Protein AF-A0A954H1S0-F1 (afdb_monomer)

Structure (mmCIF, N/CA/C/O backbone):
data_AF-A0A954H1S0-F1
#
_entry.id   AF-A0A954H1S0-F1
#
loop_
_atom_site.group_PDB
_atom_site.id
_atom_site.type_symbol
_atom_site.label_atom_id
_atom_site.label_alt_id
_atom_site.label_comp_id
_atom_site.label_asym_id
_atom_site.label_entity_id
_atom_site.label_seq_id
_atom_site.pdbx_PDB_ins_code
_atom_site.Cartn_x
_atom_site.Cartn_y
_atom_site.Cartn_z
_atom_site.occupancy
_atom_site.B_iso_or_equiv
_atom_site.auth_seq_id
_atom_site.auth_comp_id
_atom_site.auth_asym_id
_atom_site.auth_atom_id
_atom_site.pdbx_PDB_model_num
ATOM 1 N N . LYS A 1 1 ? -10.949 6.157 9.678 1.00 78.25 1 LYS A N 1
ATOM 2 C CA . LYS A 1 1 ? -11.258 6.388 11.113 1.00 78.25 1 LYS A CA 1
ATOM 3 C C . LYS A 1 1 ? -12.405 5.468 11.495 1.00 78.25 1 LYS A C 1
ATOM 5 O O . LYS A 1 1 ? -13.279 5.282 10.667 1.00 78.25 1 LYS A O 1
ATOM 10 N N . VAL A 1 2 ? -12.394 4.886 12.690 1.00 81.38 2 VAL A N 1
ATOM 11 C CA . VAL A 1 2 ? -13.452 3.968 13.142 1.00 81.38 2 VAL A CA 1
ATOM 12 C C . VAL A 1 2 ? -14.168 4.610 14.321 1.00 81.38 2 VAL A C 1
ATOM 14 O O . VAL A 1 2 ? -13.516 5.051 15.267 1.00 81.38 2 VAL A O 1
ATOM 17 N N . ARG A 1 3 ? -15.494 4.707 14.244 1.00 86.81 3 ARG A N 1
ATOM 18 C CA . ARG A 1 3 ? -16.367 5.181 15.317 1.00 86.81 3 ARG A CA 1
ATOM 19 C C . ARG A 1 3 ? -17.137 3.990 15.863 1.00 86.81 3 ARG A C 1
ATOM 21 O O . ARG A 1 3 ? -17.825 3.297 15.116 1.00 86.81 3 ARG A O 1
ATOM 28 N N . VAL A 1 4 ? -17.026 3.769 17.166 1.00 88.12 4 VAL A N 1
ATOM 29 C CA . VAL A 1 4 ? -17.655 2.643 17.863 1.00 88.12 4 VAL A CA 1
ATOM 30 C C . VAL A 1 4 ? -18.562 3.184 18.954 1.00 88.12 4 VAL A C 1
ATOM 32 O O . VAL A 1 4 ? -18.214 4.147 19.637 1.00 88.12 4 VAL A O 1
ATOM 35 N N . ARG A 1 5 ? -19.738 2.580 19.090 1.00 89.62 5 ARG A N 1
ATOM 36 C CA . ARG A 1 5 ? -20.680 2.804 20.181 1.00 89.62 5 ARG A CA 1
ATOM 37 C C . ARG A 1 5 ? -20.548 1.659 21.166 1.00 89.62 5 ARG A C 1
ATOM 39 O O . ARG A 1 5 ? -20.459 0.500 20.777 1.00 89.62 5 ARG A O 1
ATOM 46 N N . VAL A 1 6 ? -20.519 2.007 22.441 1.00 89.06 6 VAL A N 1
ATOM 47 C CA . VAL A 1 6 ? -20.376 1.042 23.521 1.00 89.06 6 VAL A CA 1
A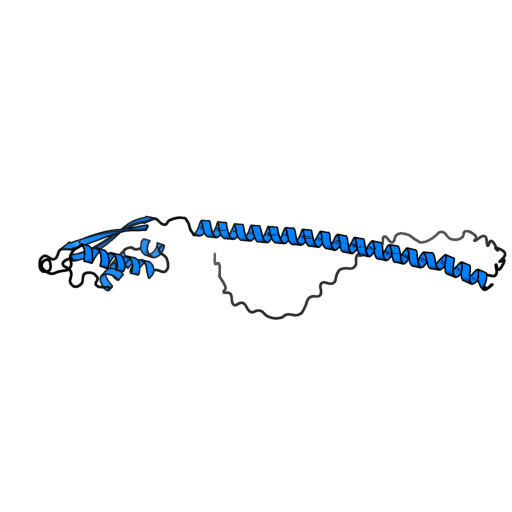TOM 48 C C . VAL A 1 6 ? -21.571 1.192 24.441 1.00 89.06 6 VAL A C 1
ATOM 50 O O . VAL A 1 6 ? -21.840 2.289 24.929 1.00 89.06 6 VAL A O 1
ATOM 53 N N . THR A 1 7 ? -22.269 0.088 24.680 1.00 89.06 7 THR A N 1
ATOM 54 C CA . THR A 1 7 ? -23.356 0.024 25.653 1.00 89.06 7 THR A CA 1
ATOM 55 C C . THR A 1 7 ? -22.809 -0.563 26.943 1.00 89.06 7 THR A C 1
ATOM 57 O O . THR A 1 7 ? -22.348 -1.707 26.967 1.00 89.06 7 THR A O 1
ATOM 60 N N . VAL A 1 8 ? -22.874 0.213 28.023 1.00 89.62 8 VAL A N 1
ATOM 61 C CA . VAL A 1 8 ? -22.438 -0.210 29.357 1.00 89.62 8 VAL A CA 1
ATOM 62 C C . VAL A 1 8 ? -23.605 -0.286 30.327 1.00 89.62 8 VAL A C 1
ATOM 64 O O . VAL A 1 8 ? -24.578 0.463 30.234 1.00 89.62 8 VAL A O 1
ATOM 67 N N . ARG A 1 9 ? -23.482 -1.187 31.298 1.00 90.12 9 ARG A N 1
ATOM 68 C CA . ARG A 1 9 ? -24.358 -1.292 32.458 1.00 90.12 9 ARG A CA 1
ATOM 69 C C . ARG A 1 9 ? -23.597 -0.863 33.702 1.00 90.12 9 ARG A C 1
ATOM 71 O O . ARG A 1 9 ? -22.524 -1.386 33.981 1.00 90.12 9 ARG A O 1
ATOM 78 N N . THR A 1 10 ? -24.169 0.044 34.479 1.00 90.25 10 THR A N 1
ATOM 79 C CA . THR A 1 10 ? -23.544 0.514 35.720 1.00 90.25 10 THR A CA 1
ATOM 80 C C . THR A 1 10 ? -23.812 -0.451 36.875 1.00 90.25 10 THR A C 1
ATOM 82 O O . THR A 1 10 ? -24.960 -0.819 37.131 1.00 90.25 10 THR A O 1
ATOM 85 N N . ASN A 1 11 ? -22.759 -0.813 37.607 1.00 86.19 11 ASN A N 1
ATOM 86 C CA . ASN A 1 11 ? -22.819 -1.563 38.858 1.00 86.19 11 ASN A CA 1
ATOM 87 C C . ASN A 1 11 ? -22.663 -0.600 40.039 1.00 86.19 11 ASN A C 1
ATOM 89 O O . ASN A 1 11 ? -21.563 -0.170 40.382 1.00 86.19 11 ASN A O 1
ATOM 93 N N . LEU A 1 12 ? -23.784 -0.276 40.686 1.00 84.94 12 LEU A N 1
ATOM 94 C CA . LEU A 1 12 ? -23.842 0.690 41.791 1.00 84.94 12 LEU A CA 1
ATOM 95 C C . LEU A 1 12 ? -22.967 0.296 42.994 1.00 84.94 12 LEU A C 1
ATOM 97 O O . LEU A 1 12 ? -22.453 1.170 43.684 1.00 84.94 12 LEU A O 1
ATOM 101 N N . SER A 1 13 ? -22.753 -1.003 43.225 1.00 85.25 13 SER A N 1
ATOM 102 C CA . SER A 1 13 ? -21.930 -1.522 44.326 1.00 85.25 13 SER A CA 1
ATOM 103 C C . SER A 1 13 ? -20.441 -1.179 44.210 1.00 85.25 13 SER A C 1
ATOM 105 O O . SER A 1 13 ? -19.753 -1.130 45.223 1.00 85.25 13 SER A O 1
ATOM 107 N N . GLN A 1 14 ? -19.945 -0.938 42.994 1.00 81.44 14 GLN A N 1
ATOM 108 C CA . GLN A 1 14 ? -18.534 -0.648 42.699 1.00 81.44 14 GLN A CA 1
ATOM 109 C C . GLN A 1 14 ? -18.325 0.795 42.218 1.00 81.44 14 GLN A C 1
ATOM 111 O O . GLN A 1 14 ? -17.236 1.160 41.779 1.00 81.44 14 GLN A O 1
ATOM 116 N N . LEU A 1 15 ? -19.370 1.625 42.299 1.00 82.31 15 LEU A N 1
ATOM 117 C CA . LEU A 1 15 ? -19.354 3.007 41.825 1.00 82.31 15 LEU A CA 1
ATOM 118 C C . LEU A 1 15 ? -18.443 3.910 42.669 1.00 82.31 15 LEU A C 1
AT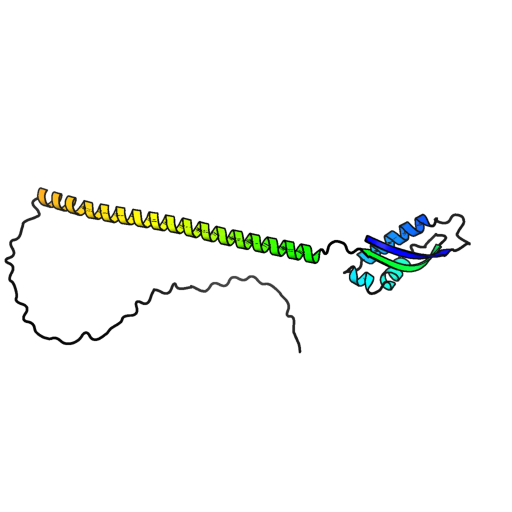OM 120 O O . LEU A 1 15 ? -17.834 4.836 42.140 1.00 82.31 15 LEU A O 1
ATOM 124 N N . VAL A 1 16 ? -18.326 3.634 43.971 1.00 81.94 16 VAL A N 1
ATOM 125 C CA . VAL A 1 16 ? -17.486 4.410 44.894 1.00 81.94 16 VAL A CA 1
ATOM 126 C C . VAL A 1 16 ? -16.103 3.767 44.983 1.00 81.94 16 VAL A C 1
ATOM 128 O O . VAL A 1 16 ? -15.968 2.639 45.449 1.00 81.94 16 VAL A O 1
ATOM 131 N N . GLY A 1 17 ? -15.074 4.486 44.527 1.00 78.75 17 GLY A N 1
ATOM 132 C CA . GLY A 1 17 ? -13.681 4.016 44.521 1.00 78.75 17 GLY A CA 1
ATOM 133 C C . GLY A 1 17 ? -13.276 3.182 43.297 1.00 78.75 17 GLY A C 1
ATOM 134 O O . GLY A 1 17 ? -12.106 2.828 43.174 1.00 78.75 17 GLY A O 1
ATOM 135 N N . GLY A 1 18 ? -14.209 2.891 42.383 1.00 76.81 18 GLY A N 1
ATOM 136 C CA . GLY A 1 18 ? -13.931 2.238 41.101 1.00 76.81 18 GLY A CA 1
ATOM 137 C C . GLY A 1 18 ? -13.407 3.197 40.025 1.00 76.81 18 GLY A C 1
ATOM 138 O O . GLY A 1 18 ? -13.497 4.420 40.149 1.00 76.81 18 GLY A O 1
ATOM 139 N N . ALA A 1 19 ? -12.868 2.640 38.936 1.00 83.06 19 ALA A N 1
ATOM 140 C CA . ALA A 1 19 ? -12.443 3.432 37.783 1.00 83.06 19 ALA A CA 1
ATOM 141 C C . ALA A 1 19 ? -13.635 4.160 37.128 1.00 83.06 19 ALA A C 1
ATOM 143 O O . ALA A 1 19 ? -14.691 3.563 36.903 1.00 83.06 19 ALA A O 1
ATOM 144 N N . THR A 1 20 ? -13.447 5.444 36.806 1.00 85.50 20 THR A N 1
ATOM 145 C CA . THR A 1 20 ? -14.448 6.292 36.140 1.00 85.50 20 THR A CA 1
ATOM 146 C C . THR A 1 20 ? -14.688 5.875 34.687 1.00 85.50 20 THR A C 1
ATOM 148 O O . THR A 1 20 ? -13.876 5.177 34.075 1.00 85.50 20 THR A O 1
ATOM 151 N N . GLU A 1 21 ? -15.788 6.361 34.104 1.00 84.56 21 GLU A N 1
ATOM 152 C CA . GLU A 1 21 ? -16.200 6.071 32.723 1.00 84.56 21 GLU A CA 1
ATOM 153 C C . GLU A 1 21 ? -15.083 6.329 31.695 1.00 84.56 21 GLU A C 1
ATOM 155 O O . GLU A 1 21 ? -14.840 5.503 30.817 1.00 84.56 21 GLU A O 1
ATOM 160 N N . SER A 1 22 ? -14.326 7.422 31.844 1.00 87.00 22 SER A N 1
ATOM 161 C CA . SER A 1 22 ? -13.221 7.764 30.937 1.00 87.00 22 SER A CA 1
ATOM 162 C C . SER A 1 22 ? -12.128 6.691 30.884 1.00 87.00 22 SER A C 1
ATOM 164 O O . SER A 1 22 ? -11.546 6.448 29.826 1.00 87.00 22 SER A O 1
ATOM 166 N N . THR A 1 23 ? -11.877 6.008 32.003 1.00 87.38 23 THR A N 1
ATOM 167 C CA . THR A 1 23 ? -10.889 4.925 32.080 1.00 87.38 23 THR A CA 1
ATOM 168 C C . THR A 1 23 ? -11.381 3.686 31.337 1.00 87.38 23 THR A C 1
ATOM 170 O O . THR A 1 23 ? -10.607 3.047 30.623 1.00 87.38 23 THR A O 1
ATOM 173 N N . VAL A 1 24 ? -12.671 3.365 31.469 1.00 86.75 24 VAL A N 1
ATOM 174 C CA . VAL A 1 24 ? -13.301 2.248 30.752 1.00 86.75 24 VAL A CA 1
ATOM 175 C C . VAL A 1 24 ? -13.288 2.514 29.252 1.00 86.75 24 VAL A C 1
ATOM 177 O O . VAL A 1 24 ? -12.837 1.658 28.498 1.00 86.75 24 VAL A O 1
ATOM 180 N N . ILE A 1 25 ? -13.677 3.715 28.813 1.00 88.44 25 ILE A N 1
ATOM 181 C CA . ILE A 1 25 ? -13.658 4.101 27.393 1.00 88.44 25 ILE A CA 1
ATOM 182 C C . ILE A 1 25 ? -12.251 3.943 26.803 1.00 88.44 25 ILE A C 1
ATOM 184 O O . ILE A 1 25 ? -12.101 3.383 25.718 1.00 88.44 25 ILE A O 1
ATOM 188 N N . ALA A 1 26 ? -11.213 4.384 27.518 1.00 89.62 26 ALA A N 1
ATOM 189 C CA . ALA A 1 26 ? -9.833 4.257 27.055 1.00 89.62 26 ALA A CA 1
ATOM 190 C C . ALA A 1 26 ? -9.382 2.788 26.946 1.00 89.62 26 ALA A C 1
ATOM 192 O O . ALA A 1 26 ? -8.812 2.394 25.925 1.00 89.62 26 ALA A O 1
ATOM 193 N N . ARG A 1 27 ? -9.667 1.963 27.965 1.00 89.25 27 ARG A N 1
ATOM 194 C CA . ARG A 1 27 ? -9.319 0.529 27.968 1.00 89.25 27 ARG A CA 1
ATOM 195 C C . ARG A 1 27 ? -10.054 -0.234 26.874 1.00 89.25 27 ARG A C 1
ATOM 197 O O . ARG A 1 27 ? -9.428 -0.946 26.096 1.00 89.25 27 ARG A O 1
ATOM 204 N N . VAL A 1 28 ? -11.367 -0.048 26.784 1.00 89.56 28 VAL A N 1
ATOM 205 C CA . VAL A 1 28 ? -12.221 -0.671 25.766 1.00 89.56 28 VAL A CA 1
ATOM 206 C C . VAL A 1 28 ? -11.795 -0.229 24.370 1.00 89.56 28 VAL A C 1
ATOM 208 O O . VAL A 1 28 ? -11.665 -1.068 23.483 1.00 89.56 28 VAL A O 1
ATOM 211 N N . GLY A 1 29 ? -11.486 1.057 24.183 1.00 89.38 29 GLY A N 1
ATOM 212 C CA . GLY A 1 29 ? -10.957 1.581 22.927 1.00 89.38 29 GLY A CA 1
ATOM 213 C C . GLY A 1 29 ? -9.679 0.863 22.488 1.00 89.38 29 GLY A C 1
ATOM 214 O O . GLY A 1 29 ? -9.584 0.433 21.338 1.00 89.38 29 GLY A O 1
ATOM 215 N N . GLN A 1 30 ? -8.727 0.655 23.403 1.00 89.06 30 GLN A N 1
ATOM 216 C CA . GLN A 1 30 ? -7.511 -0.112 23.111 1.00 89.06 30 GLN A CA 1
ATOM 217 C C . GLN A 1 30 ? -7.824 -1.577 22.775 1.00 89.06 30 GLN A C 1
ATOM 219 O O . GLN A 1 30 ? -7.284 -2.107 21.801 1.00 89.06 30 GLN A O 1
ATOM 224 N N . GLY A 1 31 ? -8.718 -2.216 23.531 1.00 90.00 31 GLY A N 1
ATOM 225 C CA . GLY A 1 31 ? -9.126 -3.598 23.286 1.00 90.00 31 GLY A CA 1
ATOM 226 C C . GLY A 1 31 ? -9.753 -3.805 21.913 1.00 90.00 31 GLY A C 1
ATOM 227 O O . GLY A 1 31 ? -9.409 -4.770 21.230 1.00 90.00 31 GLY A O 1
ATOM 228 N N . ILE A 1 32 ? -10.611 -2.877 21.483 1.00 89.06 32 ILE A N 1
ATOM 229 C CA . ILE A 1 32 ? -11.254 -2.912 20.165 1.00 89.06 32 ILE A CA 1
ATOM 230 C C . ILE A 1 32 ? -10.216 -2.753 19.054 1.00 89.06 32 ILE A C 1
ATOM 232 O O . ILE A 1 32 ? -10.211 -3.534 18.107 1.00 89.06 32 ILE A O 1
ATOM 236 N N . VAL A 1 33 ? -9.304 -1.780 19.166 1.00 89.88 33 VAL A N 1
ATOM 237 C CA . VAL A 1 33 ? -8.245 -1.582 18.160 1.00 89.88 33 VAL A CA 1
ATOM 238 C C . VAL A 1 33 ? -7.355 -2.821 18.060 1.00 89.88 33 VAL A C 1
ATOM 240 O O . VAL A 1 33 ? -6.997 -3.235 16.960 1.00 89.88 33 VAL A O 1
ATOM 243 N N . SER A 1 34 ? -7.048 -3.454 19.194 1.00 89.88 34 SER A N 1
ATOM 244 C CA . SER A 1 34 ? -6.297 -4.708 19.227 1.00 89.88 34 SER A CA 1
ATOM 245 C C . SER A 1 34 ? -7.052 -5.868 18.571 1.00 89.88 34 SER A C 1
ATOM 247 O O . SER A 1 34 ? -6.418 -6.624 17.845 1.00 89.88 34 SER A O 1
ATOM 249 N N . ALA A 1 35 ? -8.363 -6.000 18.793 1.00 89.00 35 ALA A N 1
ATOM 250 C CA . ALA A 1 35 ? -9.187 -7.053 18.189 1.00 89.00 35 ALA A CA 1
ATOM 251 C C . ALA A 1 35 ? -9.384 -6.861 16.671 1.00 89.00 35 ALA A C 1
ATOM 253 O O . ALA A 1 35 ? -9.442 -7.817 15.908 1.00 89.00 35 ALA A O 1
ATOM 254 N N . ILE A 1 36 ? -9.445 -5.616 16.190 1.00 87.81 36 ILE A N 1
ATOM 255 C CA . ILE A 1 36 ? -9.462 -5.345 14.743 1.00 87.81 36 ILE A CA 1
ATOM 256 C C . ILE A 1 36 ? -8.088 -5.655 14.132 1.00 87.81 36 ILE A C 1
ATOM 258 O O . ILE A 1 36 ? -8.012 -6.184 13.027 1.00 87.81 36 ILE A O 1
ATOM 262 N N . GLY A 1 37 ? -7.005 -5.338 14.847 1.00 86.31 37 GLY A N 1
ATOM 263 C CA . GLY A 1 37 ? -5.636 -5.591 14.396 1.00 86.31 37 GLY A CA 1
ATOM 264 C C . GLY A 1 37 ? -5.224 -7.066 14.396 1.00 86.31 37 GLY A C 1
ATOM 265 O O . GLY A 1 37 ? -4.293 -7.416 13.677 1.00 86.31 37 GLY A O 1
ATOM 266 N N . SER A 1 38 ? -5.892 -7.925 15.172 1.00 86.75 38 SER A N 1
ATOM 267 C CA . SER A 1 38 ? -5.674 -9.379 15.150 1.00 86.75 38 SER A CA 1
ATOM 268 C C . SER A 1 38 ? -6.368 -10.071 13.971 1.00 86.75 38 SER A C 1
ATOM 270 O O . SER A 1 38 ? -6.016 -11.202 13.638 1.00 86.75 38 SER A O 1
ATOM 272 N N . CYS A 1 39 ? -7.319 -9.406 13.308 1.00 84.88 39 CYS A N 1
ATOM 273 C CA . CYS A 1 39 ? -7.987 -9.927 12.119 1.00 84.88 39 CYS A CA 1
ATOM 274 C C . CYS A 1 39 ? -7.101 -9.782 10.868 1.00 84.88 39 CYS A C 1
ATOM 276 O O . CYS A 1 39 ? -6.467 -8.748 10.658 1.00 84.88 39 CYS A O 1
ATOM 278 N N . ASN A 1 40 ? -7.118 -10.787 9.985 1.00 84.69 40 ASN A N 1
ATOM 279 C CA . ASN A 1 40 ? -6.346 -10.774 8.732 1.00 84.69 40 ASN A CA 1
ATOM 280 C C . ASN A 1 40 ? -6.749 -9.624 7.804 1.00 84.69 40 ASN A C 1
ATOM 282 O O . ASN A 1 40 ? -5.909 -9.029 7.130 1.00 84.69 40 ASN A O 1
ATOM 286 N N . SER A 1 41 ? -8.046 -9.324 7.739 1.00 83.25 41 SER A N 1
ATOM 287 C CA . SER A 1 41 ? -8.572 -8.184 7.005 1.00 83.25 41 SER A CA 1
ATOM 288 C C . SER A 1 41 ? -9.561 -7.406 7.858 1.00 83.25 41 SER A C 1
ATOM 290 O O . SER A 1 41 ? -10.434 -7.963 8.513 1.00 83.25 41 SER A O 1
ATOM 292 N N . TYR A 1 42 ? -9.498 -6.079 7.764 1.00 77.75 42 TYR A N 1
ATOM 293 C CA . TYR A 1 42 ? -10.474 -5.187 8.398 1.00 77.75 42 TYR A CA 1
ATOM 294 C C . TYR A 1 42 ? -11.928 -5.495 7.966 1.00 77.75 42 TYR A C 1
ATOM 296 O O . TYR A 1 42 ? -12.865 -5.280 8.732 1.00 77.75 42 TYR A O 1
ATOM 304 N N . ARG A 1 43 ? -12.122 -6.026 6.747 1.00 81.25 43 ARG A N 1
ATOM 305 C CA . ARG A 1 43 ? -13.442 -6.453 6.256 1.00 81.25 43 ARG A CA 1
ATOM 306 C C . ARG A 1 43 ? -14.020 -7.605 7.078 1.00 81.25 43 ARG A C 1
ATOM 308 O O . ARG A 1 43 ? -15.232 -7.655 7.240 1.00 81.25 43 ARG A O 1
ATOM 315 N N . ASP A 1 44 ? -13.174 -8.475 7.620 1.00 83.44 44 ASP A N 1
ATOM 316 C CA . ASP A 1 44 ? -13.602 -9.628 8.416 1.00 83.44 44 ASP A CA 1
ATOM 317 C C . ASP A 1 44 ? -14.162 -9.159 9.761 1.00 83.44 44 ASP A C 1
ATOM 319 O O . ASP A 1 44 ? -15.235 -9.586 10.178 1.00 83.44 44 ASP A O 1
ATOM 323 N N . ALA A 1 45 ? -13.497 -8.177 10.378 1.00 81.56 45 ALA A N 1
ATOM 324 C CA . ALA A 1 45 ? -13.963 -7.528 11.601 1.00 81.56 45 ALA A CA 1
ATOM 325 C C . ALA A 1 45 ? -15.317 -6.808 11.420 1.00 81.56 45 ALA A C 1
ATOM 327 O O . ALA A 1 45 ? -16.059 -6.620 12.381 1.00 81.56 45 ALA A O 1
ATOM 328 N N . LEU A 1 46 ? -15.642 -6.403 10.188 1.00 81.38 46 LEU A N 1
ATOM 329 C CA . LEU A 1 46 ? -16.934 -5.816 9.832 1.00 81.38 46 LEU A CA 1
ATOM 330 C C . LEU A 1 46 ? -18.010 -6.838 9.468 1.00 81.38 46 LEU A C 1
ATOM 332 O O . LEU A 1 46 ? -19.192 -6.528 9.595 1.00 81.38 46 LEU A O 1
ATOM 336 N N . ALA A 1 47 ? -17.620 -8.010 8.971 1.00 85.31 47 ALA A N 1
ATOM 337 C CA . ALA A 1 47 ? -18.564 -9.048 8.582 1.00 85.31 47 ALA A CA 1
ATOM 338 C C . ALA A 1 47 ? -19.300 -9.613 9.805 1.00 85.31 47 ALA A C 1
ATOM 340 O O . ALA A 1 47 ? -20.485 -9.926 9.707 1.00 85.31 47 ALA A O 1
ATOM 341 N N . ASP A 1 48 ? -18.614 -9.690 10.949 1.00 85.38 48 ASP A N 1
ATOM 342 C CA . ASP A 1 48 ? -19.198 -10.131 12.213 1.00 85.38 48 ASP A CA 1
ATOM 343 C C . ASP A 1 48 ? -18.670 -9.320 13.424 1.00 85.38 48 ASP A C 1
ATOM 345 O O . ASP A 1 48 ? -17.603 -9.623 13.973 1.00 85.38 48 ASP A O 1
ATOM 349 N N . PRO A 1 49 ? -19.432 -8.317 13.911 1.00 84.12 49 PRO A N 1
ATOM 350 C CA . PRO A 1 49 ? -19.080 -7.534 15.102 1.00 84.12 49 PRO A CA 1
ATOM 351 C C . PRO A 1 49 ? -19.003 -8.363 16.396 1.00 84.12 49 PRO A C 1
ATOM 353 O O . PRO A 1 49 ? -18.420 -7.919 17.396 1.00 84.12 49 PRO A O 1
ATOM 356 N N . MET A 1 50 ? -19.575 -9.574 16.414 1.00 85.12 50 MET A N 1
ATOM 357 C CA . MET A 1 50 ? -19.531 -10.450 17.587 1.00 85.12 50 MET A CA 1
ATOM 358 C C . MET A 1 50 ? -18.109 -10.918 17.894 1.00 85.12 50 MET A C 1
ATOM 360 O O . MET A 1 50 ? -17.797 -11.157 19.063 1.00 85.12 50 MET A O 1
ATOM 364 N N . VAL A 1 51 ? -17.239 -11.021 16.882 1.00 86.31 51 VAL A N 1
ATOM 365 C CA . VAL A 1 51 ? -15.833 -11.422 17.053 1.00 86.31 51 VAL A CA 1
ATOM 366 C C . VAL A 1 51 ? -15.101 -10.418 17.943 1.00 86.31 51 VAL A C 1
ATOM 368 O O . VAL A 1 51 ? -14.505 -10.800 18.950 1.00 86.31 51 VAL A O 1
ATOM 371 N N . ILE A 1 52 ? -15.248 -9.125 17.643 1.00 87.81 52 ILE A N 1
ATOM 372 C CA . ILE A 1 52 ? -14.661 -8.032 18.431 1.00 87.81 52 ILE A CA 1
ATOM 373 C C . ILE A 1 52 ? -15.207 -8.062 19.857 1.00 87.81 52 ILE A C 1
ATOM 375 O O . ILE A 1 52 ? -14.444 -7.981 20.819 1.00 87.81 52 ILE A O 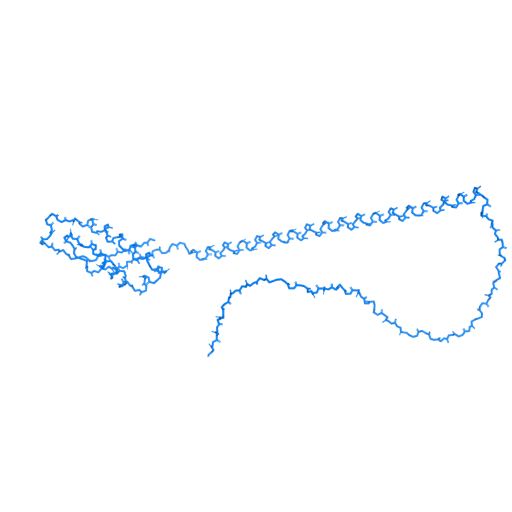1
ATOM 379 N N . THR A 1 53 ? -16.525 -8.212 20.000 1.00 88.00 53 THR A N 1
ATOM 380 C CA . THR A 1 53 ? -17.180 -8.243 21.313 1.00 88.00 53 THR A CA 1
ATOM 381 C C . THR A 1 53 ? -16.639 -9.386 22.170 1.00 88.00 53 THR A C 1
ATOM 383 O O . THR A 1 53 ? -16.285 -9.175 23.327 1.00 88.00 53 THR A O 1
ATOM 386 N N . ARG A 1 54 ? -16.497 -10.588 21.601 1.00 87.94 54 ARG A N 1
ATOM 387 C CA . ARG A 1 54 ? -15.979 -11.758 22.320 1.00 87.94 54 ARG A CA 1
ATOM 388 C C . ARG A 1 54 ? -14.527 -11.576 22.744 1.00 87.94 54 ARG A C 1
ATOM 390 O O . ARG A 1 54 ? -14.185 -11.913 23.872 1.00 87.94 54 ARG A O 1
ATOM 397 N N . GLU A 1 55 ? -13.686 -11.040 21.869 1.00 87.88 55 GLU A N 1
ATOM 398 C CA . GLU A 1 55 ? -12.265 -10.852 22.162 1.00 87.88 55 GLU A CA 1
ATOM 399 C C . GLU A 1 55 ? -12.029 -9.749 23.205 1.00 87.88 55 GLU A C 1
ATOM 401 O O . GLU A 1 55 ? -11.166 -9.874 24.074 1.00 87.88 55 GLU A O 1
ATOM 406 N N . VAL A 1 56 ? -12.840 -8.690 23.174 1.00 87.38 56 VAL A N 1
ATOM 407 C CA . VAL A 1 56 ? -12.815 -7.614 24.171 1.00 87.38 56 VAL A CA 1
ATOM 408 C C . VAL A 1 56 ? -13.312 -8.096 25.537 1.00 87.38 56 VAL A C 1
ATOM 410 O O . VAL A 1 56 ? -12.682 -7.786 26.550 1.00 87.38 56 VAL A O 1
ATOM 413 N N . LEU A 1 57 ? -14.385 -8.893 25.576 1.00 86.38 57 LEU A N 1
ATOM 414 C CA . LEU A 1 57 ? -14.872 -9.518 26.810 1.00 86.38 57 LEU A CA 1
ATOM 415 C C . LEU A 1 57 ? -13.855 -10.524 27.372 1.00 86.38 57 LEU A C 1
ATOM 417 O O . LEU A 1 57 ? -13.617 -10.544 28.575 1.00 86.38 57 LEU A O 1
ATOM 421 N N . ALA A 1 58 ? -13.194 -11.307 26.512 1.00 87.12 58 ALA A N 1
ATOM 422 C CA . ALA A 1 58 ? -12.163 -12.262 26.925 1.00 87.12 58 ALA A CA 1
ATOM 423 C C . ALA A 1 58 ? -10.938 -11.585 27.562 1.00 87.12 58 ALA A C 1
ATOM 425 O O . ALA A 1 58 ? -10.317 -12.153 28.457 1.00 87.12 58 ALA A O 1
ATOM 426 N N . LYS A 1 59 ? -10.603 -10.359 27.137 1.00 86.50 59 LYS A N 1
ATOM 427 C CA . LYS A 1 59 ? -9.526 -9.549 27.733 1.00 86.50 59 LYS A CA 1
ATOM 428 C C . LYS A 1 59 ? -9.902 -8.943 29.095 1.00 86.50 59 LYS A C 1
ATOM 430 O O . LYS A 1 59 ? -9.021 -8.410 29.763 1.00 86.50 59 LYS A O 1
ATOM 435 N N . GLY A 1 60 ? -11.170 -9.014 29.519 1.00 83.69 60 GLY A N 1
ATOM 436 C CA . GLY A 1 60 ? -11.612 -8.579 30.851 1.00 83.69 60 GLY A CA 1
ATOM 437 C C . GLY A 1 60 ? -11.402 -7.085 31.119 1.00 83.69 60 GLY A C 1
ATOM 438 O O . GLY A 1 60 ? -10.974 -6.695 32.208 1.00 83.69 60 GLY A O 1
ATOM 439 N N . LEU A 1 61 ? -11.647 -6.235 30.116 1.00 83.00 61 LEU A N 1
ATOM 440 C CA . LEU A 1 61 ? -11.387 -4.786 30.186 1.00 83.00 61 LEU A CA 1
ATOM 441 C C . LEU A 1 61 ? -12.301 -4.034 31.170 1.00 83.00 61 LEU A C 1
ATOM 443 O O . LEU A 1 61 ? -11.991 -2.901 31.543 1.00 83.00 61 LEU A O 1
ATOM 447 N N . ASP A 1 62 ? -13.388 -4.670 31.600 1.00 81.50 62 ASP A N 1
ATOM 448 C CA . ASP A 1 62 ? -14.326 -4.218 32.630 1.00 81.50 62 ASP A CA 1
ATOM 449 C C . ASP A 1 62 ? -13.895 -4.593 34.061 1.00 81.50 62 ASP A C 1
ATOM 451 O O . ASP A 1 62 ? -14.509 -4.142 35.034 1.00 81.50 62 ASP A O 1
ATOM 455 N N . SER A 1 63 ? -12.806 -5.355 34.218 1.00 82.06 63 SER A N 1
ATOM 456 C CA . SER A 1 63 ? -12.297 -5.747 35.533 1.00 82.06 63 SER A CA 1
ATOM 457 C C . SER A 1 63 ? -11.922 -4.533 36.396 1.00 82.06 63 SER A C 1
ATOM 459 O O . SER A 1 63 ? -11.240 -3.597 35.965 1.00 82.06 63 SER A O 1
ATOM 461 N N . GLN A 1 64 ? -12.378 -4.569 37.654 1.00 80.56 64 GLN A N 1
ATOM 462 C CA . GLN A 1 64 ? -12.150 -3.526 38.666 1.00 80.56 64 GLN A CA 1
ATOM 463 C C . GLN A 1 64 ? -12.742 -2.151 38.298 1.00 80.56 64 GLN A C 1
ATOM 465 O O . GLN A 1 64 ? -12.219 -1.107 38.698 1.00 80.56 64 GLN A O 1
ATOM 470 N N . THR A 1 65 ? -13.832 -2.129 37.527 1.00 85.69 65 THR A N 1
ATOM 471 C CA . THR A 1 65 ? -14.528 -0.893 37.150 1.00 85.69 65 THR A CA 1
ATOM 472 C C . THR A 1 65 ? -15.995 -0.926 37.569 1.00 85.69 65 THR A C 1
ATOM 474 O O . THR A 1 65 ? -16.569 -1.990 37.781 1.00 85.69 65 THR A O 1
ATOM 477 N N . ALA A 1 66 ? -16.619 0.247 37.684 1.00 88.00 66 ALA A N 1
ATOM 478 C CA . ALA A 1 66 ? -18.036 0.366 38.030 1.00 88.00 66 ALA A CA 1
ATOM 479 C C . ALA A 1 66 ? -18.989 0.031 36.864 1.00 88.00 66 ALA A C 1
ATOM 481 O O . ALA A 1 66 ? -20.204 0.188 36.994 1.00 88.00 66 ALA A O 1
ATOM 482 N N . PHE A 1 67 ? -18.460 -0.391 35.714 1.00 89.00 67 PHE A N 1
ATOM 483 C CA . PHE A 1 67 ? -19.207 -0.559 34.474 1.00 89.00 67 PHE A CA 1
ATOM 484 C C . PHE A 1 67 ? -18.977 -1.958 33.910 1.00 89.00 67 PHE A C 1
ATOM 486 O O . PHE A 1 67 ? -17.842 -2.394 33.770 1.00 89.00 67 PHE A O 1
ATOM 493 N N . ALA A 1 68 ? -20.058 -2.644 33.557 1.00 86.19 68 ALA A N 1
ATOM 494 C CA . ALA A 1 68 ? -20.028 -3.898 32.821 1.00 86.19 68 ALA A CA 1
ATOM 495 C C . ALA A 1 68 ? -20.355 -3.645 31.348 1.00 86.19 68 ALA A C 1
ATOM 497 O O . ALA A 1 68 ? -21.264 -2.877 31.019 1.00 86.19 68 ALA A O 1
ATOM 498 N N . MET A 1 69 ? -19.626 -4.309 30.461 1.00 87.38 69 MET A N 1
ATOM 499 C CA . MET A 1 69 ? -19.818 -4.193 29.018 1.00 87.38 69 MET A CA 1
ATOM 500 C C . MET A 1 69 ? -21.016 -5.035 28.575 1.00 87.38 69 MET A C 1
ATOM 502 O O . MET A 1 69 ? -21.083 -6.222 28.882 1.00 87.38 69 MET A O 1
ATOM 506 N N . VAL A 1 70 ? -21.964 -4.430 27.856 1.00 88.00 70 VAL A N 1
ATOM 507 C CA . VAL A 1 70 ? -23.145 -5.135 27.327 1.00 88.00 70 VAL A CA 1
ATOM 508 C C . VAL A 1 70 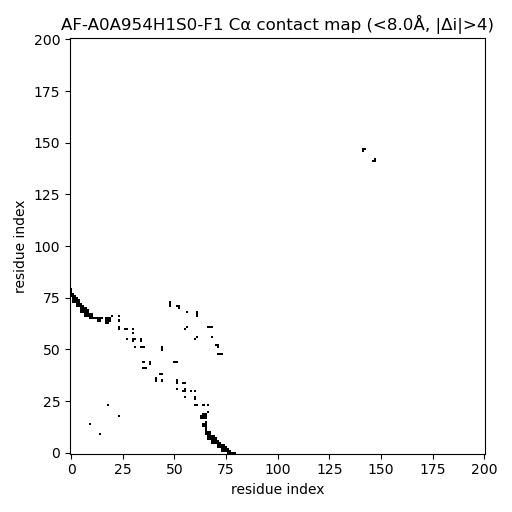? -22.970 -5.425 25.843 1.00 88.00 70 VAL A C 1
ATOM 510 O O . VAL A 1 70 ? -23.002 -6.582 25.436 1.00 88.00 70 VAL A O 1
ATOM 513 N N . SER A 1 71 ? -22.771 -4.380 25.038 1.00 87.25 71 SER A N 1
ATOM 514 C CA . SER A 1 71 ? -22.582 -4.504 23.591 1.00 87.25 71 SER A CA 1
ATOM 515 C C . SER A 1 71 ? -21.538 -3.521 23.082 1.00 87.25 71 SER A C 1
ATOM 517 O O . SER A 1 71 ? -21.322 -2.449 23.657 1.00 87.25 71 SER A O 1
ATOM 519 N N . ILE A 1 72 ? -20.887 -3.908 21.989 1.00 87.88 72 ILE A N 1
ATOM 520 C CA . ILE A 1 72 ? -19.985 -3.060 21.222 1.00 87.88 72 ILE A CA 1
ATOM 521 C C . ILE A 1 72 ? -20.496 -3.078 19.790 1.00 87.88 72 ILE A C 1
ATOM 523 O O . ILE A 1 72 ? -20.490 -4.118 19.139 1.00 87.88 72 ILE A O 1
ATOM 527 N N . ASP A 1 73 ? -20.910 -1.916 19.307 1.00 87.75 73 ASP A N 1
ATOM 528 C CA . ASP A 1 73 ? -21.517 -1.761 17.994 1.00 87.75 73 ASP A CA 1
ATOM 529 C C . ASP A 1 73 ? -20.683 -0.785 17.163 1.00 87.75 73 ASP A C 1
ATOM 531 O O . ASP A 1 73 ? -20.377 0.334 17.583 1.00 87.75 73 ASP A O 1
ATOM 535 N N . ILE A 1 74 ? -20.293 -1.189 15.956 1.00 85.25 74 ILE A N 1
ATOM 536 C CA . ILE A 1 74 ? -19.558 -0.315 15.037 1.00 85.25 74 ILE A CA 1
ATOM 537 C C . ILE A 1 74 ? -20.554 0.674 14.430 1.00 85.25 74 ILE A C 1
ATOM 539 O O . ILE A 1 74 ? -21.509 0.274 13.771 1.00 85.25 74 ILE A O 1
ATOM 543 N N . ALA A 1 75 ? -20.341 1.970 14.654 1.00 80.25 75 ALA A N 1
ATOM 544 C CA . ALA A 1 75 ? -21.254 3.004 14.179 1.00 80.25 75 ALA A CA 1
ATOM 545 C C . ALA A 1 75 ? -20.902 3.492 12.773 1.00 80.25 75 ALA A C 1
ATOM 547 O O . ALA A 1 75 ? -21.799 3.760 11.981 1.00 80.25 75 ALA A O 1
ATOM 548 N N . ASP A 1 76 ? -19.611 3.658 12.485 1.00 81.44 76 ASP A N 1
ATOM 549 C CA . ASP A 1 76 ? -19.147 4.165 11.198 1.00 81.44 76 ASP A CA 1
ATOM 550 C C . ASP A 1 76 ? -17.659 3.869 10.989 1.00 81.44 76 ASP A C 1
ATOM 552 O O . ASP A 1 76 ? -16.862 3.968 11.929 1.00 81.44 76 ASP A O 1
ATOM 556 N N . ILE A 1 77 ? -17.279 3.535 9.755 1.00 78.06 77 ILE A N 1
ATOM 557 C CA . ILE A 1 77 ? -15.882 3.346 9.373 1.00 78.06 77 ILE A CA 1
ATOM 558 C C . ILE A 1 77 ? -15.565 4.100 8.089 1.00 78.06 77 ILE A C 1
ATOM 560 O O . ILE A 1 77 ? -15.942 3.704 6.990 1.00 78.06 77 ILE A O 1
ATOM 564 N N . ASP A 1 78 ? -14.721 5.114 8.244 1.00 80.44 78 ASP A N 1
ATOM 565 C CA . ASP A 1 78 ? -14.019 5.748 7.142 1.00 80.44 78 ASP A CA 1
ATOM 566 C C . ASP A 1 78 ? -12.810 4.893 6.754 1.00 80.44 78 ASP A C 1
ATOM 568 O O . ASP A 1 78 ? -11.701 5.057 7.292 1.00 80.44 78 ASP A O 1
ATOM 572 N N . VAL A 1 79 ? -13.014 3.986 5.801 1.00 73.00 79 VAL A N 1
ATOM 573 C CA . VAL A 1 79 ? -11.930 3.527 4.930 1.00 73.00 79 VAL A CA 1
ATOM 574 C C . VAL A 1 79 ? -11.550 4.707 4.052 1.00 73.00 79 VAL A C 1
ATOM 576 O O . VAL A 1 79 ? -12.364 5.195 3.283 1.00 73.00 79 VAL A O 1
ATOM 579 N N . GLY A 1 80 ? -10.352 5.249 4.254 1.00 74.19 80 GLY A N 1
ATOM 580 C CA . GLY A 1 80 ? -9.918 6.457 3.560 1.00 74.19 80 GLY A CA 1
ATOM 581 C C . GLY A 1 80 ? -9.709 6.251 2.057 1.00 74.19 80 GLY A C 1
ATOM 582 O O . GLY A 1 80 ? -10.415 5.510 1.377 1.00 74.19 80 GLY A O 1
ATOM 583 N N . VAL A 1 81 ? -8.690 6.922 1.524 1.00 70.12 81 VAL A N 1
ATOM 584 C CA . VAL A 1 81 ? -8.333 6.830 0.105 1.00 70.12 81 VAL A CA 1
ATOM 585 C C . VAL A 1 81 ? -8.118 5.370 -0.285 1.00 70.12 81 VAL A C 1
ATOM 587 O O . VAL A 1 81 ? -7.437 4.627 0.417 1.00 70.12 81 VAL A O 1
ATOM 590 N N . ASN A 1 82 ? -8.707 4.969 -1.407 1.00 76.00 82 ASN A N 1
ATOM 591 C CA . ASN A 1 82 ? -8.720 3.596 -1.886 1.00 76.00 82 ASN A CA 1
ATOM 592 C C . ASN A 1 82 ? -7.288 3.147 -2.244 1.00 76.00 82 ASN A C 1
ATOM 594 O O . ASN A 1 82 ? -6.812 3.362 -3.361 1.00 76.00 82 ASN A O 1
ATOM 598 N N . ILE A 1 83 ? -6.575 2.575 -1.265 1.00 75.25 83 ILE A N 1
ATOM 599 C CA . ILE A 1 83 ? -5.143 2.244 -1.361 1.00 75.25 83 ILE A CA 1
ATOM 600 C C . ILE A 1 83 ? -4.896 1.333 -2.564 1.00 75.25 83 ILE A C 1
ATOM 602 O O . ILE A 1 83 ? -3.935 1.548 -3.293 1.00 75.25 83 ILE A O 1
ATOM 606 N N . GLY A 1 84 ? -5.808 0.393 -2.834 1.00 80.25 84 GLY A N 1
ATOM 607 C CA . GLY A 1 84 ? -5.726 -0.499 -3.991 1.00 80.25 84 GLY A CA 1
ATOM 608 C C . GLY A 1 84 ? -5.725 0.243 -5.330 1.00 80.25 84 GLY A C 1
ATOM 609 O O . GLY A 1 84 ? -4.873 -0.027 -6.169 1.00 80.25 84 GLY A O 1
ATOM 610 N N . ALA A 1 85 ? -6.610 1.228 -5.514 1.00 85.31 85 ALA A N 1
ATOM 611 C CA . ALA A 1 85 ? -6.655 2.020 -6.745 1.00 85.31 85 ALA A CA 1
ATOM 612 C C . ALA A 1 85 ? -5.377 2.856 -6.922 1.00 85.31 85 ALA A C 1
ATOM 614 O O . ALA A 1 85 ? -4.806 2.906 -8.009 1.00 85.31 85 ALA A O 1
ATOM 615 N N . ASN A 1 86 ? -4.878 3.458 -5.840 1.00 87.81 86 ASN A N 1
ATOM 616 C CA . ASN A 1 86 ? -3.624 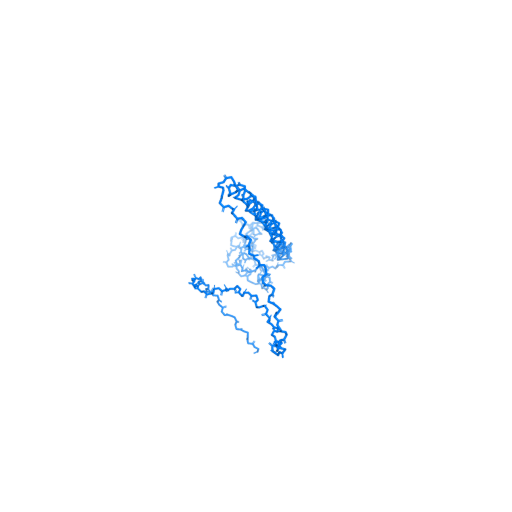4.208 -5.880 1.00 87.81 86 ASN A CA 1
ATOM 617 C C . ASN A 1 86 ? -2.415 3.316 -6.170 1.00 87.81 86 ASN A C 1
ATOM 619 O O . ASN A 1 86 ? -1.538 3.722 -6.931 1.00 87.81 86 ASN A O 1
ATOM 623 N N . LEU A 1 87 ? -2.373 2.112 -5.598 1.00 87.56 87 LEU A N 1
ATOM 624 C CA . LEU A 1 87 ? -1.305 1.148 -5.839 1.00 87.56 87 LEU A CA 1
ATOM 625 C C . LEU A 1 87 ? -1.314 0.687 -7.302 1.00 87.56 87 LEU A C 1
ATOM 627 O O . LEU A 1 87 ? -0.273 0.702 -7.951 1.00 87.56 87 LEU A O 1
ATOM 631 N N . GLN A 1 88 ? -2.495 0.384 -7.849 1.00 91.31 88 GLN A N 1
ATOM 632 C CA . GLN A 1 88 ? -2.669 0.026 -9.260 1.00 91.31 88 GLN A CA 1
ATOM 633 C C . GLN A 1 88 ? -2.232 1.161 -10.195 1.00 91.31 88 GLN A C 1
ATOM 635 O O . GLN A 1 88 ? -1.509 0.923 -11.160 1.00 91.31 88 GLN A O 1
ATOM 640 N N . ILE A 1 89 ? -2.597 2.410 -9.887 1.00 94.81 89 ILE A N 1
ATOM 641 C CA . ILE A 1 89 ? -2.155 3.586 -10.651 1.00 94.81 89 ILE A CA 1
ATOM 642 C C . ILE A 1 89 ? -0.634 3.760 -10.560 1.00 94.81 89 ILE A C 1
ATOM 644 O O . ILE A 1 89 ? 0.008 4.087 -11.558 1.00 94.81 89 ILE A O 1
ATOM 648 N N . ALA A 1 90 ? -0.045 3.578 -9.377 1.00 93.94 90 ALA A N 1
ATOM 649 C CA . ALA A 1 90 ? 1.396 3.695 -9.181 1.00 93.94 90 ALA A CA 1
ATOM 650 C C . ALA A 1 90 ? 2.158 2.620 -9.966 1.00 93.94 90 ALA A C 1
ATOM 652 O O . ALA A 1 90 ? 3.149 2.938 -10.625 1.00 93.94 90 ALA A O 1
ATOM 653 N N . GLN A 1 91 ? 1.654 1.388 -9.959 1.00 94.75 91 GLN A N 1
ATOM 654 C CA . GLN A 1 91 ? 2.220 0.277 -10.712 1.00 94.75 91 GLN A CA 1
ATOM 655 C C . GLN A 1 91 ? 2.129 0.522 -12.221 1.00 94.75 91 GLN A C 1
ATOM 657 O O . GLN A 1 91 ? 3.150 0.504 -12.900 1.00 94.75 91 GLN A O 1
ATOM 662 N N . ALA A 1 92 ? 0.959 0.926 -12.722 1.00 96.56 92 ALA A N 1
ATOM 663 C CA . ALA A 1 92 ? 0.790 1.288 -14.128 1.00 96.56 92 ALA A CA 1
ATOM 664 C C . ALA A 1 92 ? 1.726 2.436 -14.555 1.00 96.56 92 ALA A C 1
ATOM 666 O O . ALA A 1 92 ? 2.301 2.417 -15.642 1.00 96.56 92 ALA A O 1
ATOM 667 N N . LYS A 1 93 ? 1.933 3.439 -13.692 1.00 96.69 93 LYS A N 1
ATOM 668 C CA . LYS A 1 93 ? 2.895 4.523 -13.951 1.00 96.69 93 LYS A CA 1
ATOM 669 C C . LYS A 1 93 ? 4.337 4.020 -14.001 1.00 96.69 93 LYS A C 1
ATOM 671 O O . LYS A 1 93 ? 5.116 4.533 -14.804 1.00 96.69 93 LYS A O 1
ATOM 676 N N . ALA A 1 94 ? 4.708 3.065 -13.152 1.00 97.06 94 ALA A N 1
ATOM 677 C CA . ALA A 1 94 ? 6.029 2.446 -13.186 1.00 97.06 94 ALA A CA 1
ATOM 678 C C . ALA A 1 94 ? 6.236 1.665 -14.493 1.00 97.06 94 ALA A C 1
ATOM 680 O O . ALA A 1 94 ? 7.245 1.876 -15.166 1.00 97.06 94 ALA A O 1
ATOM 681 N N . ASP A 1 95 ? 5.246 0.878 -14.910 1.00 96.56 95 ASP A N 1
ATOM 682 C CA . ASP A 1 95 ? 5.293 0.104 -16.155 1.00 96.56 95 ASP A CA 1
ATOM 683 C C . ASP A 1 95 ? 5.429 1.012 -17.382 1.00 96.56 95 ASP A C 1
ATOM 685 O O . ASP A 1 95 ? 6.277 0.782 -18.247 1.00 96.56 95 ASP A O 1
ATOM 689 N N . VAL A 1 96 ? 4.667 2.112 -17.425 1.00 97.50 96 VAL A N 1
ATOM 690 C CA . VAL A 1 96 ? 4.789 3.129 -18.481 1.00 97.50 96 VAL A CA 1
ATOM 691 C C . VAL A 1 96 ? 6.200 3.723 -18.514 1.00 97.50 96 VAL A C 1
ATOM 693 O O . VAL A 1 96 ? 6.772 3.874 -19.592 1.00 97.50 96 VAL A O 1
ATOM 696 N N . ARG A 1 97 ? 6.803 4.030 -17.358 1.00 96.81 97 ARG A N 1
ATOM 697 C CA . ARG A 1 97 ? 8.178 4.564 -17.296 1.00 96.81 97 ARG A CA 1
ATOM 698 C C . ARG A 1 97 ? 9.205 3.565 -17.819 1.00 96.81 97 ARG A C 1
ATOM 700 O O . ARG A 1 97 ? 10.082 3.953 -18.588 1.00 96.81 97 ARG A O 1
ATOM 707 N N . ILE A 1 98 ? 9.079 2.294 -17.442 1.00 96.50 98 ILE A N 1
ATOM 708 C CA . ILE A 1 98 ? 9.949 1.215 -17.926 1.00 96.50 98 ILE A CA 1
ATOM 709 C C . ILE A 1 98 ? 9.818 1.083 -19.449 1.00 96.50 98 ILE A C 1
ATOM 711 O O . ILE A 1 98 ? 10.823 1.051 -20.161 1.00 96.50 98 ILE A O 1
ATOM 715 N N . ALA A 1 99 ? 8.590 1.090 -19.971 1.00 96.94 99 ALA A N 1
ATOM 716 C CA . ALA A 1 99 ? 8.333 1.008 -21.405 1.00 96.94 99 ALA A CA 1
ATOM 717 C C . ALA A 1 99 ? 8.958 2.180 -22.183 1.00 96.94 99 ALA A C 1
ATOM 719 O O . ALA A 1 99 ? 9.608 1.961 -23.210 1.00 96.94 99 ALA A O 1
ATOM 720 N N . VAL A 1 100 ? 8.820 3.410 -21.679 1.00 96.75 100 VAL A N 1
ATOM 721 C CA . VAL A 1 100 ? 9.430 4.607 -22.281 1.00 96.75 100 VAL A CA 1
ATOM 722 C C . VAL A 1 100 ? 10.958 4.508 -22.272 1.00 96.75 100 VAL A C 1
ATOM 724 O O . VAL A 1 100 ? 11.577 4.705 -23.318 1.00 96.75 100 VAL A O 1
ATOM 727 N N . ALA A 1 101 ? 11.566 4.111 -21.151 1.00 97.00 101 ALA A N 1
ATOM 728 C CA . ALA A 1 101 ? 13.016 3.939 -21.048 1.00 97.00 101 ALA A CA 1
ATOM 729 C C . ALA A 1 101 ? 13.548 2.880 -22.031 1.00 97.00 101 ALA A C 1
ATOM 731 O O . ALA A 1 101 ? 14.582 3.071 -22.674 1.00 97.00 101 ALA A O 1
ATOM 732 N N . HIS A 1 102 ? 12.825 1.773 -22.221 1.00 95.94 102 HIS A N 1
ATOM 733 C CA . HIS A 1 102 ? 13.184 0.770 -23.224 1.00 95.94 102 HIS A CA 1
ATOM 734 C C . HIS A 1 102 ? 13.047 1.280 -24.660 1.00 95.94 102 HIS A C 1
ATOM 736 O O . HIS A 1 102 ? 13.860 0.912 -25.513 1.00 95.94 102 HIS A O 1
ATOM 742 N N . ALA A 1 103 ? 12.030 2.093 -24.949 1.00 96.44 103 ALA A N 1
ATOM 743 C CA . ALA A 1 103 ? 11.865 2.710 -26.262 1.00 96.44 103 ALA A CA 1
ATOM 744 C C . ALA A 1 103 ? 13.013 3.684 -26.562 1.00 96.44 103 ALA A C 1
ATOM 746 O O . ALA A 1 103 ? 13.566 3.669 -27.662 1.00 96.44 103 ALA A O 1
ATOM 747 N N . GLU A 1 104 ? 13.426 4.474 -25.574 1.00 95.75 104 GLU A N 1
ATOM 748 C CA . GLU A 1 104 ? 14.553 5.397 -25.690 1.00 95.75 104 GLU A CA 1
ATOM 749 C C . GLU A 1 104 ? 15.888 4.660 -25.849 1.00 95.75 104 GLU A C 1
ATOM 751 O O . GLU A 1 104 ? 16.644 4.956 -26.775 1.00 95.75 104 GLU A O 1
ATOM 756 N N . LYS A 1 105 ? 16.129 3.607 -25.056 1.00 96.62 105 LYS A N 1
ATOM 757 C CA . LYS A 1 105 ? 17.300 2.728 -25.208 1.00 96.62 105 LYS A CA 1
ATOM 758 C C . LYS A 1 105 ? 17.405 2.164 -26.627 1.00 96.62 105 LYS A C 1
ATOM 760 O O . LYS A 1 105 ? 18.487 2.171 -27.208 1.00 96.62 105 LYS A O 1
ATOM 765 N N . ARG A 1 106 ? 16.291 1.702 -27.209 1.00 95.69 106 ARG A N 1
ATOM 766 C CA . ARG A 1 106 ? 16.267 1.192 -28.592 1.00 95.69 106 ARG A CA 1
ATOM 767 C C . ARG A 1 106 ? 16.603 2.273 -29.615 1.00 95.69 106 ARG A C 1
ATOM 769 O O . ARG A 1 106 ? 17.34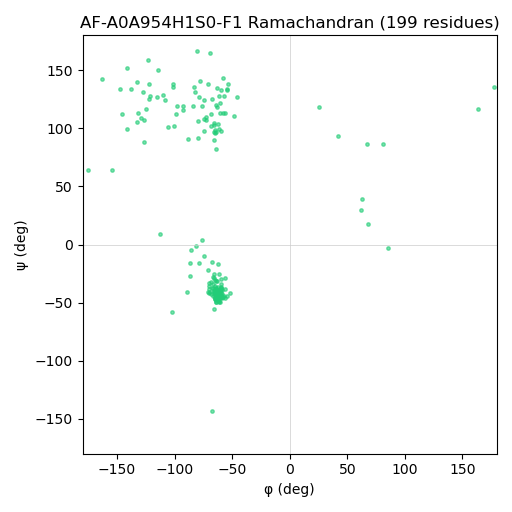5 1.993 -30.550 1.00 95.69 106 ARG A O 1
ATOM 776 N N . ARG A 1 107 ? 16.093 3.494 -29.433 1.00 95.81 107 ARG A N 1
ATOM 777 C CA . ARG A 1 107 ? 16.425 4.631 -30.307 1.00 95.81 107 ARG A CA 1
ATOM 778 C C . ARG A 1 107 ? 17.912 4.969 -30.235 1.00 95.81 107 ARG A C 1
ATOM 780 O O . ARG A 1 107 ? 18.548 5.067 -31.277 1.00 95.81 107 ARG A O 1
ATOM 787 N N . ALA A 1 108 ? 18.473 5.066 -29.031 1.00 96.25 108 ALA A N 1
ATOM 788 C CA . ALA A 1 108 ? 19.896 5.338 -28.842 1.00 96.25 108 ALA A CA 1
ATOM 789 C C . ALA A 1 108 ? 20.780 4.256 -29.487 1.00 96.25 108 ALA A C 1
ATOM 791 O O . ALA A 1 108 ? 21.740 4.572 -30.185 1.00 96.25 108 ALA A O 1
ATOM 792 N N . MET A 1 109 ? 20.417 2.979 -29.323 1.00 96.25 109 MET A N 1
ATOM 793 C CA . MET A 1 109 ? 21.128 1.862 -29.954 1.00 96.25 109 MET A CA 1
ATOM 794 C C . MET A 1 109 ? 21.054 1.894 -31.484 1.00 96.25 109 MET A C 1
ATOM 796 O O . MET A 1 109 ? 22.045 1.593 -32.142 1.00 96.25 109 MET A O 1
ATOM 800 N N . ALA A 1 110 ? 19.905 2.261 -32.057 1.00 96.06 110 ALA A N 1
ATOM 801 C CA . ALA A 1 110 ? 19.760 2.383 -33.505 1.00 96.06 110 ALA A CA 1
ATOM 802 C C . ALA A 1 110 ? 20.671 3.483 -34.071 1.00 96.06 110 ALA A C 1
ATOM 804 O O . ALA A 1 110 ? 21.376 3.238 -35.045 1.00 96.06 110 ALA A O 1
ATOM 805 N N . VAL A 1 111 ? 20.717 4.647 -33.413 1.00 96.50 111 VAL A N 1
ATOM 806 C CA . VAL A 1 111 ? 21.601 5.756 -33.805 1.00 96.50 111 VAL A CA 1
ATOM 807 C C . VAL A 1 111 ? 23.071 5.356 -33.683 1.00 96.50 111 VAL A C 1
ATOM 809 O O . VAL A 1 111 ? 23.844 5.597 -34.603 1.00 96.50 111 VAL A O 1
ATOM 812 N N . ALA A 1 112 ? 23.468 4.705 -32.586 1.00 95.94 112 ALA A N 1
ATOM 813 C CA . ALA A 1 112 ? 24.841 4.230 -32.418 1.00 95.94 112 ALA A CA 1
ATOM 814 C C . ALA A 1 112 ? 25.246 3.257 -33.539 1.00 95.94 112 ALA A C 1
ATOM 816 O O . ALA A 1 112 ? 26.297 3.421 -34.153 1.00 95.94 112 ALA A O 1
ATOM 817 N N . ARG A 1 113 ? 24.368 2.303 -33.871 1.00 96.06 113 ARG A N 1
ATOM 818 C CA . ARG A 1 113 ? 24.599 1.344 -34.957 1.00 96.06 113 ARG A CA 1
ATOM 819 C C . ARG A 1 113 ? 24.680 2.018 -36.326 1.00 96.06 113 ARG A C 1
ATOM 821 O O . ARG A 1 113 ? 25.470 1.603 -37.165 1.00 96.06 113 ARG A O 1
ATOM 828 N N . GLU A 1 114 ? 23.877 3.051 -36.564 1.00 96.44 114 GLU A N 1
ATOM 829 C CA . GLU A 1 114 ? 23.971 3.854 -37.785 1.00 96.44 114 GLU A CA 1
ATOM 830 C C . GLU A 1 114 ? 25.348 4.522 -37.897 1.00 96.44 114 GLU A C 1
ATOM 832 O O . GLU A 1 114 ? 25.987 4.427 -38.944 1.00 96.44 114 GLU A O 1
ATOM 837 N N . GLN A 1 115 ? 25.860 5.106 -36.809 1.00 96.38 115 GLN A N 1
ATOM 838 C CA . GLN A 1 115 ? 27.199 5.706 -36.789 1.00 96.38 115 GLN A CA 1
ATOM 839 C C . GLN A 1 115 ? 28.312 4.675 -37.010 1.00 96.38 115 GLN A C 1
ATOM 841 O O . GLN A 1 115 ? 29.241 4.942 -37.772 1.00 96.38 115 GLN A O 1
ATOM 846 N N . GLU A 1 116 ? 28.206 3.488 -36.408 1.00 96.00 116 GLU A N 1
ATOM 847 C CA . GLU A 1 116 ? 29.140 2.379 -36.651 1.00 96.00 116 GLU A CA 1
ATOM 848 C C . GLU A 1 116 ? 29.173 1.987 -38.136 1.00 96.00 116 GLU A C 1
ATOM 850 O O . GLU A 1 116 ? 30.248 1.850 -38.719 1.00 96.00 116 GLU A O 1
ATOM 855 N N . MET A 1 117 ? 28.009 1.869 -38.782 1.00 95.81 117 MET A N 1
ATOM 856 C CA . MET A 1 117 ? 27.916 1.521 -40.205 1.00 95.81 117 MET A CA 1
ATOM 857 C C . MET A 1 117 ? 28.461 2.626 -41.117 1.00 95.81 117 MET A C 1
ATOM 859 O O . MET A 1 117 ? 29.114 2.332 -42.121 1.00 95.81 117 MET A O 1
ATOM 863 N N . VAL A 1 118 ? 28.232 3.896 -40.773 1.00 97.50 118 VAL A N 1
ATOM 864 C CA . VAL A 1 118 ? 28.807 5.038 -41.500 1.00 97.50 118 VAL A CA 1
ATOM 865 C C . VAL A 1 118 ? 30.332 5.038 -41.381 1.00 97.50 118 VAL A C 1
ATOM 867 O O . VAL A 1 118 ? 31.020 5.204 -42.389 1.00 97.50 118 VAL A O 1
ATOM 870 N N . ALA A 1 119 ? 30.874 4.815 -40.182 1.00 96.44 119 ALA A N 1
ATOM 871 C CA . ALA A 1 119 ? 32.315 4.718 -39.964 1.00 96.44 119 ALA A CA 1
ATOM 872 C C . ALA A 1 119 ? 32.930 3.550 -40.751 1.00 96.44 119 ALA A C 1
ATOM 874 O O . ALA A 1 119 ? 33.919 3.748 -41.454 1.00 96.44 119 ALA A O 1
ATOM 875 N N . LEU A 1 120 ? 32.292 2.375 -40.720 1.00 97.12 120 LEU A N 1
ATOM 876 C CA . LEU A 1 120 ? 32.717 1.196 -41.475 1.00 97.12 120 LEU A CA 1
ATOM 877 C C . LEU A 1 120 ? 32.701 1.441 -42.990 1.00 97.12 120 LEU A C 1
ATOM 879 O O . LEU A 1 120 ? 33.604 1.011 -43.704 1.00 97.12 120 LEU A O 1
ATOM 883 N N . THR A 1 121 ? 31.686 2.142 -43.502 1.00 95.94 121 THR A N 1
ATOM 884 C CA . THR A 1 121 ? 31.612 2.487 -44.931 1.00 95.94 121 THR A CA 1
ATOM 885 C C . THR A 1 121 ? 32.785 3.383 -45.324 1.00 95.94 121 THR A C 1
ATOM 887 O O . THR A 1 121 ? 33.481 3.079 -46.288 1.00 95.94 121 THR A O 1
ATOM 890 N N . ARG A 1 122 ? 33.081 4.415 -44.522 1.00 95.62 122 ARG A N 1
ATOM 891 C CA . ARG A 1 122 ? 34.228 5.311 -44.751 1.00 95.62 122 ARG A CA 1
ATOM 892 C C . ARG A 1 122 ? 35.573 4.592 -44.665 1.00 95.62 122 ARG A C 1
ATOM 894 O O . ARG A 1 122 ? 36.471 4.888 -45.448 1.00 95.62 122 ARG A O 1
ATOM 901 N N . GLU A 1 123 ? 35.729 3.660 -43.726 1.00 95.94 123 GLU A N 1
ATOM 902 C CA . GLU A 1 123 ? 36.943 2.844 -43.614 1.00 95.94 123 GLU A CA 1
ATOM 903 C C . GLU A 1 123 ? 37.155 1.989 -44.871 1.00 95.94 123 GLU A C 1
ATOM 905 O O . GLU A 1 123 ? 38.251 1.978 -45.436 1.00 95.94 123 GLU A O 1
ATOM 910 N N . ASN A 1 124 ? 36.095 1.336 -45.355 1.00 95.62 124 ASN A N 1
ATOM 911 C CA . ASN A 1 124 ? 36.140 0.545 -46.583 1.00 95.62 124 ASN A CA 1
ATOM 912 C C . ASN A 1 124 ? 36.426 1.409 -47.819 1.00 95.62 124 ASN A C 1
ATOM 914 O O . ASN A 1 124 ? 37.254 1.028 -48.644 1.00 95.62 124 ASN A O 1
ATOM 918 N N . GLU A 1 125 ? 35.805 2.584 -47.941 1.00 95.25 125 GLU A N 1
ATOM 919 C CA . GLU A 1 125 ? 36.094 3.541 -49.018 1.00 95.25 125 GLU A CA 1
ATOM 920 C C . GLU A 1 125 ? 37.569 3.962 -49.010 1.00 95.25 125 GLU A C 1
ATOM 922 O O . GLU A 1 125 ? 38.236 3.919 -50.044 1.00 95.25 125 GLU A O 1
ATOM 927 N N . ALA A 1 126 ? 38.119 4.294 -47.839 1.00 95.00 126 ALA A N 1
ATOM 928 C CA . ALA A 1 126 ? 39.532 4.637 -47.703 1.00 95.00 126 ALA A CA 1
ATOM 929 C C . ALA A 1 126 ? 40.456 3.462 -48.074 1.00 95.00 126 ALA A C 1
ATOM 931 O O . ALA A 1 126 ? 41.518 3.674 -48.666 1.00 95.00 126 ALA A O 1
ATOM 932 N N . ALA A 1 127 ? 40.063 2.227 -47.751 1.00 94.88 127 ALA A N 1
ATOM 933 C CA . ALA A 1 127 ? 40.802 1.026 -48.129 1.00 94.88 127 ALA A CA 1
ATOM 934 C C . ALA A 1 127 ? 40.805 0.805 -49.651 1.00 94.88 127 ALA A C 1
ATOM 936 O O . ALA A 1 127 ? 41.859 0.499 -50.212 1.00 94.88 127 ALA A O 1
ATOM 937 N N . VAL A 1 128 ? 39.667 1.018 -50.324 1.00 95.12 128 VAL A N 1
ATOM 938 C CA . VAL A 1 128 ? 39.566 0.952 -51.792 1.00 95.12 128 VAL A CA 1
ATOM 939 C C . VAL A 1 128 ? 40.463 2.004 -52.436 1.00 95.12 128 VAL A C 1
ATOM 941 O O . VAL A 1 128 ? 41.293 1.659 -53.272 1.00 95.12 128 VAL A O 1
ATOM 944 N N . VAL A 1 129 ? 40.388 3.259 -51.984 1.00 95.50 129 VAL A N 1
ATOM 945 C CA . VAL A 1 129 ? 41.226 4.351 -52.511 1.00 95.50 129 VAL A CA 1
ATOM 946 C C . VAL A 1 129 ? 42.718 4.060 -52.319 1.00 95.50 129 VAL A C 1
ATOM 948 O O . VAL A 1 129 ? 43.519 4.329 -53.213 1.00 95.50 129 VAL A O 1
ATOM 951 N N . ARG A 1 130 ? 43.115 3.476 -51.179 1.00 92.62 130 ARG A N 1
ATOM 952 C CA . ARG A 1 130 ? 44.508 3.067 -50.937 1.00 92.62 130 ARG A CA 1
ATOM 953 C C . ARG A 1 130 ? 44.964 2.004 -51.940 1.00 92.62 130 ARG A C 1
ATOM 955 O O . ARG A 1 130 ? 46.025 2.158 -52.535 1.00 92.62 130 ARG A O 1
ATOM 962 N N . ALA A 1 131 ? 44.152 0.970 -52.156 1.00 92.94 131 ALA A N 1
ATOM 963 C CA . ALA A 1 131 ? 44.458 -0.085 -53.120 1.00 92.94 131 ALA A CA 1
ATOM 964 C C . ALA A 1 131 ? 44.508 0.443 -54.567 1.00 92.94 131 ALA A C 1
ATOM 966 O O . ALA A 1 131 ? 45.367 0.033 -55.347 1.00 92.94 131 ALA A O 1
ATOM 967 N N . GLU A 1 132 ? 43.630 1.381 -54.927 1.00 92.12 132 GLU A N 1
ATOM 968 C CA . GLU A 1 132 ? 43.652 2.041 -56.236 1.00 92.12 132 GLU A CA 1
ATOM 969 C C . GLU A 1 132 ? 44.902 2.906 -56.423 1.00 92.12 132 GLU A C 1
ATOM 971 O O . GLU A 1 132 ? 45.494 2.880 -57.500 1.00 92.12 132 GLU A O 1
ATOM 976 N N . ALA A 1 133 ? 45.352 3.624 -55.389 1.00 92.06 133 ALA A N 1
ATOM 977 C CA . ALA A 1 133 ? 46.572 4.433 -55.434 1.00 92.06 133 ALA A CA 1
ATOM 978 C C . ALA A 1 133 ? 47.849 3.588 -55.619 1.00 92.06 133 ALA A C 1
ATOM 980 O O . ALA A 1 133 ? 48.808 4.034 -56.264 1.00 92.06 133 ALA A O 1
ATOM 981 N N . ASP A 1 134 ? 47.855 2.350 -55.119 1.00 91.50 134 ASP A N 1
ATOM 982 C CA . ASP A 1 134 ? 48.970 1.419 -55.297 1.00 91.50 134 ASP A CA 1
ATOM 983 C C . ASP A 1 134 ? 49.140 0.984 -56.765 1.00 91.50 134 ASP A C 1
ATOM 985 O O . ASP A 1 134 ? 50.266 0.726 -57.200 1.00 91.50 134 ASP A O 1
ATOM 989 N N . VAL A 1 135 ? 48.071 0.972 -57.575 1.00 89.44 135 VAL A N 1
ATOM 990 C CA . VAL A 1 135 ? 48.120 0.535 -58.984 1.00 89.44 135 VAL A CA 1
ATOM 991 C C . VAL A 1 135 ? 48.981 1.471 -59.854 1.00 89.44 135 VAL A C 1
ATOM 993 O O . VAL A 1 135 ? 49.947 0.984 -60.453 1.00 89.44 135 VAL A O 1
ATOM 996 N N . PRO A 1 136 ? 48.749 2.801 -59.921 1.00 89.94 136 PRO A N 1
ATOM 997 C CA . PRO A 1 136 ? 49.633 3.722 -60.636 1.00 89.94 136 PRO A CA 1
ATOM 998 C C . PRO A 1 136 ? 51.065 3.727 -60.098 1.00 89.94 136 PRO A C 1
ATOM 1000 O O . PRO A 1 136 ? 52.009 3.817 -60.883 1.00 89.94 136 PRO A O 1
ATOM 1003 N N . SER A 1 137 ? 51.250 3.603 -58.779 1.00 88.50 137 SER A N 1
ATOM 1004 C CA . SER A 1 137 ? 52.580 3.554 -58.156 1.00 88.50 137 SER A CA 1
ATOM 1005 C C . SER A 1 137 ? 53.369 2.311 -58.588 1.00 88.50 137 SER A C 1
ATOM 1007 O O . SER A 1 137 ? 54.543 2.404 -58.982 1.00 88.50 137 SER A O 1
ATOM 1009 N N . ALA A 1 138 ? 52.714 1.147 -58.599 1.00 86.81 138 ALA A N 1
ATOM 1010 C CA . ALA A 1 138 ? 53.276 -0.106 -59.088 1.00 86.81 138 ALA A CA 1
ATOM 1011 C C . ALA A 1 138 ? 53.584 -0.033 -60.591 1.00 86.81 138 ALA A C 1
ATOM 1013 O O . ALA A 1 138 ? 54.679 -0.418 -61.007 1.00 86.81 138 ALA A O 1
ATOM 1014 N N . ILE A 1 139 ? 52.680 0.538 -61.396 1.00 85.31 139 ILE A N 1
ATOM 1015 C CA . ILE A 1 139 ? 52.882 0.764 -62.836 1.00 85.31 139 ILE A CA 1
ATOM 1016 C C . ILE A 1 139 ? 54.088 1.681 -63.076 1.00 85.31 139 ILE A C 1
ATOM 1018 O O . ILE A 1 139 ? 54.988 1.327 -63.838 1.00 85.31 139 ILE A O 1
ATOM 1022 N N . ALA A 1 140 ? 54.169 2.824 -62.391 1.00 86.00 140 ALA A N 1
ATOM 1023 C CA . ALA A 1 140 ? 55.290 3.756 -62.500 1.00 86.00 140 ALA A CA 1
ATOM 1024 C C . ALA A 1 140 ? 56.622 3.098 -62.102 1.00 86.00 140 ALA A C 1
ATOM 1026 O O . ALA A 1 140 ? 57.658 3.333 -62.728 1.00 86.00 140 ALA A O 1
ATOM 1027 N N . THR A 1 141 ? 56.605 2.232 -61.087 1.00 85.31 141 THR A N 1
ATOM 1028 C CA . THR A 1 141 ? 57.782 1.464 -60.660 1.00 85.31 141 THR A CA 1
ATOM 1029 C C . THR A 1 141 ? 58.186 0.410 -61.692 1.00 85.31 141 THR A C 1
ATOM 1031 O O . THR A 1 141 ? 59.375 0.279 -61.985 1.00 85.31 141 THR A O 1
ATOM 1034 N N . ALA A 1 142 ? 57.228 -0.294 -62.295 1.00 84.06 142 ALA A N 1
ATOM 1035 C CA . ALA A 1 142 ? 57.476 -1.257 -63.366 1.00 84.06 142 ALA A CA 1
ATOM 1036 C C . ALA A 1 142 ? 58.021 -0.589 -64.645 1.00 84.06 142 ALA A C 1
ATOM 1038 O O . ALA A 1 142 ? 58.913 -1.148 -65.291 1.00 84.06 142 ALA A O 1
ATOM 1039 N N . PHE A 1 143 ? 57.559 0.627 -64.970 1.00 80.44 143 PHE A N 1
ATOM 1040 C CA . PHE A 1 143 ? 58.126 1.456 -66.040 1.00 80.44 143 PHE A CA 1
ATOM 1041 C C . PHE A 1 143 ? 59.574 1.863 -65.742 1.00 80.44 143 PHE A C 1
ATOM 1043 O O . PHE A 1 143 ? 60.445 1.634 -66.577 1.00 80.44 143 PHE A O 1
ATOM 1050 N N . ARG A 1 144 ? 59.866 2.388 -64.540 1.00 83.00 144 ARG A N 1
ATOM 1051 C CA . ARG A 1 144 ? 61.239 2.763 -64.137 1.00 83.00 144 ARG A CA 1
ATOM 1052 C C . ARG A 1 144 ? 62.217 1.587 -64.164 1.00 83.00 144 ARG A C 1
ATOM 1054 O O . ARG A 1 144 ? 63.374 1.765 -64.519 1.00 83.00 144 ARG A O 1
ATOM 1061 N N . ARG A 1 145 ? 61.762 0.388 -63.788 1.00 83.00 145 ARG A N 1
ATOM 1062 C CA . ARG A 1 145 ? 62.577 -0.840 -63.772 1.00 83.00 145 ARG A CA 1
ATOM 1063 C C . ARG A 1 145 ? 62.714 -1.509 -65.147 1.00 83.00 145 ARG A C 1
ATOM 1065 O O . ARG A 1 145 ? 63.373 -2.539 -65.242 1.00 83.00 145 ARG A O 1
ATOM 1072 N N . GLY A 1 146 ? 62.088 -0.970 -66.199 1.00 76.06 146 GLY A N 1
ATOM 1073 C CA . GLY A 1 146 ? 62.164 -1.514 -67.561 1.00 76.06 146 GLY A CA 1
ATOM 1074 C C . GLY A 1 146 ? 61.472 -2.872 -67.750 1.00 76.06 146 GLY A C 1
ATOM 1075 O O . GLY A 1 146 ? 61.745 -3.572 -68.724 1.00 76.06 146 GLY A O 1
ATOM 1076 N N . GLN A 1 147 ? 60.588 -3.264 -66.826 1.00 72.06 147 GLN A N 1
ATOM 1077 C CA . GLN A 1 147 ? 59.949 -4.590 -66.794 1.00 72.06 147 GLN A CA 1
ATOM 1078 C C . GLN A 1 147 ? 58.668 -4.662 -67.644 1.00 72.06 147 GLN A C 1
ATOM 1080 O O . GLN A 1 147 ? 58.216 -5.750 -67.999 1.00 72.06 147 GLN A O 1
ATOM 1085 N N . LEU A 1 148 ? 58.098 -3.515 -68.022 1.00 66.25 148 LEU A N 1
ATOM 1086 C CA . LEU A 1 148 ? 56.964 -3.414 -68.942 1.00 66.25 148 LEU A CA 1
ATOM 1087 C C . LEU A 1 148 ? 57.458 -3.325 -70.394 1.00 66.25 148 LEU A C 1
ATOM 1089 O O . LEU A 1 148 ? 57.703 -2.243 -70.922 1.00 66.25 148 LEU A O 1
ATOM 1093 N N . ARG A 1 149 ? 57.597 -4.475 -71.064 1.00 62.47 149 ARG A N 1
ATOM 1094 C CA . ARG A 1 149 ? 57.763 -4.544 -72.525 1.00 62.47 149 ARG A CA 1
ATOM 1095 C C . ARG A 1 149 ? 56.396 -4.712 -73.185 1.00 62.47 149 ARG A C 1
ATOM 1097 O O . ARG A 1 149 ? 55.729 -5.720 -72.955 1.00 62.47 149 ARG A O 1
ATOM 1104 N N . VAL A 1 150 ? 55.997 -3.763 -74.036 1.00 61.03 150 VAL A N 1
ATOM 1105 C CA . VAL A 1 150 ? 54.822 -3.905 -74.911 1.00 61.03 150 VAL A CA 1
ATOM 1106 C C . VAL A 1 150 ? 55.109 -5.036 -75.897 1.00 61.03 150 VAL A C 1
ATOM 1108 O O . VAL A 1 150 ? 55.785 -4.856 -76.907 1.00 61.03 150 VAL A O 1
ATOM 1111 N N . ARG A 1 151 ? 54.642 -6.245 -75.585 1.00 63.47 151 ARG A N 1
ATOM 1112 C CA . ARG A 1 151 ? 54.649 -7.353 -76.539 1.00 63.47 151 ARG A CA 1
ATOM 1113 C C . ARG A 1 151 ? 53.558 -7.046 -77.562 1.00 63.47 151 ARG A C 1
ATOM 1115 O O . ARG A 1 151 ? 52.376 -7.133 -77.240 1.00 63.47 151 ARG A O 1
ATOM 1122 N N . HIS A 1 152 ? 53.936 -6.670 -78.781 1.00 50.69 152 HIS A N 1
ATOM 1123 C CA . HIS A 1 152 ? 52.994 -6.636 -79.897 1.00 50.69 152 HIS A CA 1
ATOM 1124 C C . HIS A 1 152 ? 52.523 -8.068 -80.171 1.00 50.69 152 HIS A C 1
ATOM 1126 O O . HIS A 1 152 ? 53.204 -8.848 -80.832 1.00 50.69 152 HIS A O 1
ATOM 1132 N N . HIS A 1 153 ? 51.366 -8.442 -79.630 1.00 56.97 153 HIS A N 1
ATOM 1133 C CA . HIS A 1 153 ? 50.630 -9.590 -80.135 1.00 56.97 153 HIS A CA 1
ATOM 1134 C C . HIS A 1 153 ? 49.781 -9.126 -81.320 1.00 56.97 153 HIS A C 1
ATOM 1136 O O . HIS A 1 153 ? 48.929 -8.250 -81.138 1.00 56.97 153 HIS A O 1
ATOM 1142 N N . PRO A 1 154 ? 49.986 -9.673 -82.533 1.00 54.06 154 PRO A N 1
ATOM 1143 C CA . PRO A 1 154 ? 49.034 -9.454 -83.607 1.00 54.06 154 PRO A CA 1
ATOM 1144 C C . PRO A 1 154 ? 47.684 -10.012 -83.148 1.00 54.06 154 PRO A C 1
ATOM 1146 O O . PRO A 1 154 ? 47.576 -11.189 -82.796 1.00 54.06 154 PRO A O 1
ATOM 1149 N N . ARG A 1 155 ? 46.650 -9.161 -83.118 1.00 52.25 155 ARG A N 1
ATOM 1150 C CA . ARG A 1 155 ? 45.268 -9.611 -82.917 1.00 52.25 155 ARG A CA 1
ATOM 1151 C C . ARG A 1 155 ? 44.912 -10.534 -84.075 1.00 52.25 155 ARG A C 1
ATOM 1153 O O . ARG A 1 155 ? 44.558 -10.070 -85.154 1.00 52.25 155 ARG A O 1
ATOM 1160 N N . ARG A 1 156 ? 44.980 -11.844 -83.852 1.00 57.62 156 ARG A N 1
ATOM 1161 C CA . ARG A 1 156 ? 44.274 -12.800 -84.698 1.00 57.62 156 ARG A CA 1
ATOM 1162 C C . ARG A 1 156 ? 42.802 -12.704 -84.319 1.00 57.62 156 ARG A C 1
ATOM 1164 O O . ARG A 1 156 ? 42.383 -13.269 -83.313 1.00 57.62 156 ARG A O 1
ATOM 1171 N N . ILE A 1 157 ? 42.046 -11.937 -85.098 1.00 58.12 157 ILE A N 1
ATOM 1172 C CA . ILE A 1 157 ? 40.586 -11.944 -85.050 1.00 58.12 157 ILE A CA 1
ATOM 1173 C C . ILE A 1 157 ? 40.168 -13.339 -85.519 1.00 58.12 157 ILE A C 1
ATOM 1175 O O . ILE A 1 157 ? 40.198 -13.631 -86.710 1.00 58.12 157 ILE A O 1
ATOM 1179 N N . GLN A 1 158 ? 39.864 -14.233 -84.581 1.00 56.59 158 GLN A N 1
ATOM 1180 C CA . GLN A 1 158 ? 39.079 -15.415 -84.901 1.00 56.59 158 GLN A CA 1
ATOM 1181 C C . GLN A 1 158 ? 37.630 -14.944 -84.950 1.00 56.59 158 GLN A C 1
ATOM 1183 O O . GLN A 1 158 ? 37.044 -14.606 -83.922 1.00 56.59 158 GLN A O 1
ATOM 1188 N N . THR A 1 159 ? 37.075 -14.850 -86.154 1.00 57.59 159 THR A N 1
ATOM 1189 C CA . THR A 1 159 ? 35.630 -14.828 -86.361 1.00 57.59 159 THR A CA 1
ATOM 1190 C C . THR A 1 159 ? 35.087 -16.132 -85.794 1.00 57.59 159 THR A C 1
ATOM 1192 O O . THR A 1 159 ? 35.176 -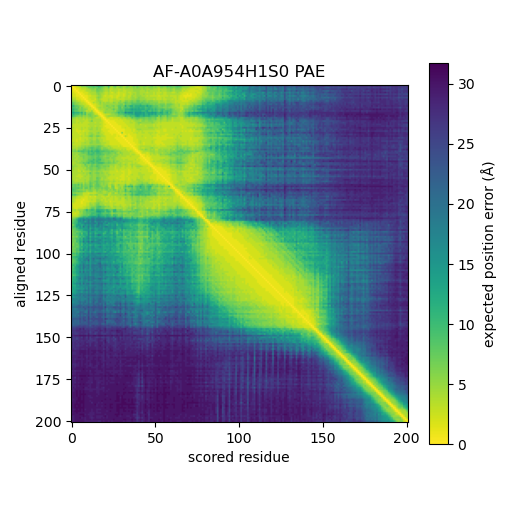17.185 -86.419 1.00 57.59 159 THR A O 1
ATOM 1195 N N . VAL A 1 160 ? 34.588 -16.075 -84.561 1.00 59.53 160 VAL A N 1
ATOM 1196 C CA . VAL A 1 160 ? 33.857 -17.184 -83.953 1.00 59.53 160 VAL A CA 1
ATOM 1197 C C . VAL A 1 160 ? 32.577 -17.329 -84.770 1.00 59.53 160 VAL A C 1
ATOM 1199 O O . VAL A 1 160 ? 31.700 -16.467 -84.724 1.00 59.53 160 VAL A O 1
ATOM 1202 N N . GLY A 1 161 ? 32.532 -18.360 -85.614 1.00 45.09 161 GLY A N 1
ATOM 1203 C CA . GLY A 1 161 ? 31.349 -18.699 -86.389 1.00 45.09 161 GLY A CA 1
ATOM 1204 C C . GLY A 1 161 ? 30.177 -18.932 -85.443 1.00 45.09 161 GLY A C 1
ATOM 1205 O O . GLY A 1 161 ? 30.291 -19.702 -84.489 1.00 45.09 161 GLY A O 1
ATOM 1206 N N . GLN A 1 162 ? 29.059 -18.254 -85.699 1.00 57.00 162 GLN A N 1
ATOM 1207 C CA . GLN A 1 162 ? 27.802 -18.536 -85.020 1.00 57.00 162 GLN A CA 1
ATOM 1208 C C . GLN A 1 162 ? 27.455 -20.010 -85.232 1.00 57.00 162 GLN A C 1
ATOM 1210 O O . GLN A 1 162 ? 27.183 -20.436 -86.351 1.00 57.00 162 GLN A O 1
ATOM 1215 N N . SER A 1 163 ? 27.476 -20.793 -84.161 1.00 52.66 163 SER A N 1
ATOM 1216 C CA . SER A 1 163 ? 26.859 -22.113 -84.152 1.00 52.66 163 SER A CA 1
ATOM 1217 C C . SER A 1 163 ? 26.310 -22.431 -82.763 1.00 52.66 163 SER A C 1
ATOM 1219 O O . SER A 1 163 ? 26.948 -22.192 -81.741 1.00 52.66 163 SER A O 1
ATOM 1221 N N . SER A 1 164 ? 25.076 -22.937 -82.793 1.00 43.19 164 SER A N 1
ATOM 1222 C CA . SER A 1 164 ? 24.226 -23.442 -81.708 1.00 43.19 164 SER A CA 1
ATOM 1223 C C . SER A 1 164 ? 23.722 -22.445 -80.661 1.00 43.19 164 SER A C 1
ATOM 1225 O O . SER A 1 164 ? 24.236 -22.303 -79.556 1.00 43.19 164 SER A O 1
ATOM 1227 N N . LEU A 1 165 ? 22.593 -21.847 -81.033 1.00 51.78 165 LEU A N 1
ATOM 1228 C CA . LEU A 1 165 ? 21.457 -21.593 -80.161 1.00 51.78 165 LEU A CA 1
ATOM 1229 C C . LEU A 1 165 ? 20.916 -22.936 -79.624 1.00 51.78 165 LEU A C 1
ATOM 1231 O O . LEU A 1 165 ? 20.383 -23.703 -80.420 1.00 51.78 165 LEU A O 1
ATOM 1235 N N . SER A 1 166 ? 21.033 -23.207 -78.321 1.00 51.69 166 SER A N 1
ATOM 1236 C CA . SER A 1 166 ? 20.109 -24.062 -77.545 1.00 51.69 166 SER A CA 1
ATOM 1237 C C . SER A 1 166 ? 20.580 -24.198 -76.090 1.00 51.69 166 SER A C 1
ATOM 1239 O O . SER A 1 166 ? 21.753 -24.456 -75.850 1.00 51.69 166 SER A O 1
ATOM 1241 N N . ASP A 1 167 ? 19.632 -24.065 -75.160 1.00 45.88 167 ASP A N 1
ATOM 1242 C CA . ASP A 1 167 ? 19.716 -24.283 -73.706 1.00 45.88 167 ASP A CA 1
ATOM 1243 C C . ASP A 1 167 ? 20.294 -23.189 -72.794 1.00 45.88 167 ASP A C 1
ATOM 1245 O O . ASP A 1 167 ? 21.426 -23.240 -72.323 1.00 45.88 167 ASP A O 1
ATOM 1249 N N . ALA A 1 168 ? 19.405 -22.270 -72.394 1.00 43.84 168 ALA A N 1
ATOM 1250 C CA . ALA A 1 168 ? 19.332 -21.794 -71.008 1.00 43.84 168 ALA A CA 1
ATOM 1251 C C . ALA A 1 168 ? 17.916 -21.273 -70.694 1.00 43.84 168 ALA A C 1
ATOM 1253 O O . ALA A 1 168 ? 17.694 -20.090 -70.435 1.00 43.84 168 ALA A O 1
ATOM 1254 N N . GLY A 1 169 ? 16.934 -22.176 -70.738 1.00 43.31 169 GLY A N 1
ATOM 1255 C CA . GLY A 1 169 ? 15.629 -21.946 -70.130 1.00 43.31 169 GLY A CA 1
ATOM 1256 C C . GLY A 1 169 ? 15.742 -21.903 -68.601 1.00 43.31 169 GLY A C 1
ATOM 1257 O O . GLY A 1 169 ? 16.259 -22.824 -67.977 1.00 43.31 169 GLY A O 1
ATOM 1258 N N . SER A 1 170 ? 15.250 -20.810 -68.015 1.00 50.22 170 SER A N 1
ATOM 1259 C CA . SER A 1 170 ? 14.701 -20.707 -66.654 1.00 50.22 170 SER A CA 1
ATOM 1260 C C . SER A 1 170 ? 15.432 -21.439 -65.512 1.00 50.22 170 SER A C 1
ATOM 1262 O O . SER A 1 170 ? 15.073 -22.551 -65.121 1.00 50.22 170 SER A O 1
ATOM 1264 N N . ARG A 1 171 ? 16.334 -20.732 -64.824 1.00 41.81 171 ARG A N 1
ATOM 1265 C CA . ARG A 1 171 ? 16.510 -20.900 -63.372 1.00 41.81 171 ARG A CA 1
ATOM 1266 C C . ARG A 1 171 ? 16.396 -19.546 -62.690 1.00 41.81 171 ARG A C 1
ATOM 1268 O O . ARG A 1 171 ? 17.382 -18.855 -62.462 1.00 41.81 171 ARG A O 1
ATOM 1275 N N . THR A 1 172 ? 15.167 -19.182 -62.338 1.00 42.91 172 THR A N 1
ATOM 1276 C CA . THR A 1 172 ? 14.874 -18.217 -61.276 1.00 42.91 172 THR A CA 1
ATOM 1277 C C . THR A 1 172 ? 15.358 -18.806 -59.951 1.00 42.91 172 THR A C 1
ATOM 1279 O O . THR A 1 172 ? 14.618 -19.423 -59.187 1.00 42.91 172 THR A O 1
ATOM 1282 N N . GLY A 1 173 ? 16.657 -18.659 -59.694 1.00 39.06 173 GLY A N 1
ATOM 1283 C CA . GLY A 1 173 ? 17.249 -18.928 -58.395 1.00 39.06 173 GLY A CA 1
ATOM 1284 C C . GLY A 1 173 ? 16.752 -17.888 -57.402 1.00 39.06 173 GLY A C 1
ATOM 1285 O O . GLY A 1 173 ? 17.232 -16.758 -57.392 1.00 39.06 173 GLY A O 1
ATOM 1286 N N . LYS A 1 174 ? 15.788 -18.270 -56.557 1.00 41.59 174 LYS A N 1
ATOM 1287 C CA . LYS A 1 174 ? 15.540 -17.601 -55.276 1.00 41.59 174 LYS A CA 1
ATOM 1288 C C . LYS A 1 174 ? 16.887 -17.460 -54.561 1.00 41.59 174 LYS A C 1
ATOM 1290 O O . LYS A 1 174 ? 17.442 -18.467 -54.121 1.00 41.59 174 LYS A O 1
ATOM 1295 N N . LEU A 1 175 ? 17.399 -16.234 -54.426 1.00 39.88 175 LEU A N 1
ATOM 1296 C CA . LEU A 1 175 ? 18.439 -15.953 -53.443 1.00 39.88 175 LEU A CA 1
ATOM 1297 C C . LEU A 1 175 ? 17.841 -16.233 -52.063 1.00 39.88 175 LEU A C 1
ATOM 1299 O O . LEU A 1 175 ? 17.013 -15.487 -51.542 1.00 39.88 175 LEU A O 1
ATOM 1303 N N . ARG A 1 176 ? 18.232 -17.372 -51.503 1.00 38.50 176 ARG A N 1
ATOM 1304 C CA . ARG A 1 176 ? 17.980 -17.746 -50.122 1.00 38.50 176 ARG A CA 1
ATOM 1305 C C . ARG A 1 176 ? 18.925 -16.905 -49.265 1.00 38.50 176 ARG A C 1
ATOM 1307 O O . ARG A 1 176 ? 20.132 -17.123 -49.291 1.00 38.50 176 ARG A O 1
ATOM 1314 N N . LEU A 1 177 ? 18.372 -15.928 -48.547 1.00 47.72 177 LEU A N 1
ATOM 1315 C CA . LEU A 1 177 ? 19.077 -15.236 -47.466 1.00 47.72 177 LEU A CA 1
ATOM 1316 C C . LEU A 1 177 ? 19.615 -16.290 -46.478 1.00 47.72 177 LEU A C 1
ATOM 1318 O O . LEU A 1 177 ? 18.889 -17.248 -46.182 1.00 47.72 177 LEU A O 1
ATOM 1322 N N . PRO A 1 178 ? 20.851 -16.162 -45.967 1.00 40.84 178 PRO A N 1
ATOM 1323 C CA . PRO A 1 178 ? 21.330 -17.064 -44.933 1.00 40.84 178 PRO A CA 1
ATOM 1324 C C . PRO A 1 178 ? 20.471 -16.879 -43.677 1.00 40.84 178 PRO A C 1
ATOM 1326 O O . PRO A 1 178 ? 20.374 -15.790 -43.114 1.00 40.84 178 PRO A O 1
ATOM 1329 N N . SER A 1 179 ? 19.813 -17.961 -43.262 1.00 45.34 179 SER A N 1
ATOM 1330 C CA . S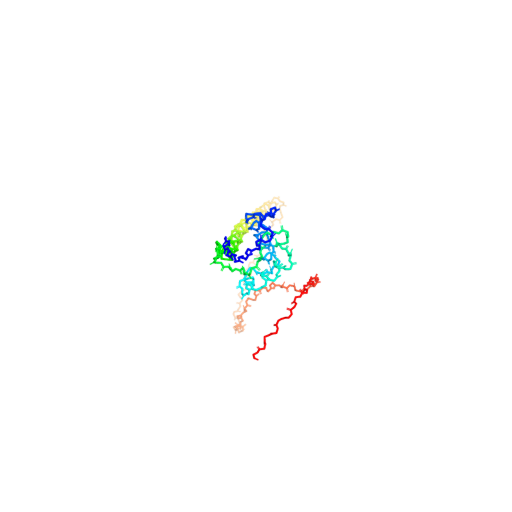ER A 1 179 ? 19.130 -18.055 -41.978 1.00 45.34 179 SER A CA 1
ATOM 1331 C C . SER A 1 179 ? 20.161 -17.917 -40.865 1.00 45.34 179 SER A C 1
ATOM 1333 O O . SER A 1 179 ? 21.056 -18.756 -40.751 1.00 45.34 179 SER A O 1
ATOM 1335 N N . VAL A 1 180 ? 20.020 -16.876 -40.047 1.00 39.94 180 VAL A N 1
ATOM 1336 C CA . VAL A 1 180 ? 20.709 -16.764 -38.762 1.00 39.94 180 VAL A CA 1
ATOM 1337 C C . VAL A 1 180 ? 20.309 -17.981 -37.932 1.00 39.94 180 VAL A C 1
ATOM 1339 O O . VAL A 1 180 ? 19.141 -18.158 -37.592 1.00 39.94 180 VAL A O 1
ATOM 1342 N N . SER A 1 181 ? 21.277 -18.851 -37.666 1.00 38.75 181 SER A N 1
ATOM 1343 C CA . SER A 1 181 ? 21.131 -19.992 -36.776 1.00 38.75 181 SER A CA 1
ATOM 1344 C C . SER A 1 181 ? 20.906 -19.485 -35.354 1.00 38.75 181 SER A C 1
ATOM 1346 O O . SER A 1 181 ? 21.845 -19.066 -34.676 1.00 38.75 181 SER A O 1
ATOM 1348 N N . SER A 1 182 ? 19.660 -19.532 -34.895 1.00 39.34 182 SER A N 1
ATOM 1349 C CA . SER A 1 182 ? 19.341 -19.587 -33.474 1.00 39.34 182 SER A CA 1
ATOM 1350 C C . SER A 1 182 ? 19.856 -20.920 -32.931 1.00 39.34 182 SER A C 1
ATOM 1352 O O . SER A 1 182 ? 19.213 -21.957 -33.095 1.00 39.34 182 SER A O 1
ATOM 1354 N N . GLY A 1 183 ? 21.049 -20.901 -32.341 1.00 33.31 183 GLY A N 1
ATOM 1355 C CA . GLY A 1 183 ? 21.549 -22.004 -31.534 1.00 33.31 183 GLY A CA 1
ATOM 1356 C C . GLY A 1 183 ? 20.793 -22.043 -30.211 1.00 33.31 183 GLY A C 1
ATOM 1357 O O . GLY A 1 183 ? 20.973 -21.169 -29.368 1.00 33.31 183 GLY A O 1
ATOM 1358 N N . SER A 1 184 ? 19.947 -23.052 -30.041 1.00 37.91 184 SER A N 1
ATOM 1359 C CA . SER A 1 184 ? 19.435 -23.490 -28.747 1.00 37.91 184 SER A CA 1
ATOM 1360 C C . SER A 1 184 ? 20.252 -24.696 -28.287 1.00 37.91 184 SER A C 1
ATOM 1362 O O . SER A 1 184 ? 20.176 -25.752 -28.915 1.00 37.91 184 SER A O 1
ATOM 1364 N N . ASN A 1 185 ? 21.044 -24.539 -27.225 1.00 41.12 185 ASN A N 1
ATOM 1365 C CA . ASN A 1 185 ? 20.836 -25.244 -25.953 1.00 41.12 185 ASN A CA 1
ATOM 1366 C C . ASN A 1 185 ? 22.088 -25.197 -25.075 1.00 41.12 185 ASN A C 1
ATOM 1368 O O . ASN A 1 185 ? 23.078 -25.850 -25.379 1.00 41.12 185 ASN A O 1
ATOM 1372 N N . THR A 1 186 ? 21.945 -24.558 -23.919 1.00 38.38 186 THR A N 1
ATOM 1373 C CA . THR A 1 186 ? 22.325 -25.154 -22.634 1.00 38.38 186 THR A CA 1
ATOM 1374 C C . THR A 1 186 ? 21.338 -24.645 -21.594 1.00 38.38 186 THR A C 1
ATOM 1376 O O . THR A 1 186 ? 21.254 -23.452 -21.312 1.00 38.38 186 THR A O 1
ATOM 1379 N N . THR A 1 187 ? 20.536 -25.581 -21.107 1.00 44.69 187 THR A N 1
ATOM 1380 C CA . THR A 1 187 ? 19.881 -25.572 -19.804 1.00 44.69 187 THR A CA 1
ATOM 1381 C C . THR A 1 187 ? 20.864 -25.166 -18.712 1.00 44.69 187 THR A C 1
ATOM 1383 O O . THR A 1 187 ? 21.885 -25.827 -18.576 1.00 44.69 187 THR A O 1
ATOM 1386 N N . ASP A 1 188 ? 20.506 -24.160 -17.917 1.00 34.41 188 ASP A N 1
ATOM 1387 C CA . ASP A 1 188 ? 20.847 -24.124 -16.498 1.00 34.41 188 ASP A CA 1
ATOM 1388 C C . ASP A 1 188 ? 19.635 -23.634 -15.710 1.00 34.41 188 ASP A C 1
ATOM 1390 O O . ASP A 1 188 ? 18.903 -22.723 -16.110 1.00 34.41 188 ASP A O 1
ATOM 1394 N N . ALA A 1 189 ? 19.394 -24.371 -14.637 1.00 41.59 189 ALA A N 1
ATOM 1395 C CA . ALA A 1 189 ? 18.191 -24.417 -13.844 1.00 41.59 189 ALA A CA 1
ATOM 1396 C C . ALA A 1 189 ? 17.977 -23.151 -13.013 1.00 41.59 189 ALA A C 1
ATOM 1398 O O . ALA A 1 189 ? 18.891 -22.672 -12.349 1.00 41.59 189 ALA A O 1
ATOM 1399 N N . TRP A 1 190 ? 16.725 -22.698 -12.974 1.00 35.12 190 TRP A N 1
ATOM 1400 C CA . TRP A 1 190 ? 16.169 -21.989 -11.829 1.00 35.12 190 TRP A CA 1
ATOM 1401 C C . TRP A 1 190 ? 14.809 -22.618 -11.544 1.00 35.12 190 TRP A C 1
ATOM 1403 O O . TRP A 1 190 ? 13.861 -22.463 -12.314 1.00 35.12 190 TRP A O 1
ATOM 1413 N N . GLU A 1 191 ? 14.766 -23.407 -10.475 1.00 40.34 191 GLU A N 1
ATOM 1414 C CA . GLU A 1 191 ? 13.542 -23.907 -9.864 1.00 40.34 191 GLU A CA 1
ATOM 1415 C C . GLU A 1 191 ? 12.701 -22.723 -9.379 1.00 40.34 191 GLU A C 1
ATOM 1417 O O . GLU A 1 191 ? 13.171 -21.874 -8.622 1.00 40.34 191 GLU A O 1
ATOM 1422 N N . THR A 1 192 ? 11.435 -22.694 -9.781 1.00 41.19 192 THR A N 1
ATOM 1423 C CA . THR A 1 192 ? 10.387 -22.007 -9.033 1.00 41.19 192 THR A CA 1
ATOM 1424 C C . THR A 1 192 ? 9.259 -22.993 -8.783 1.00 41.19 192 THR A C 1
ATOM 1426 O O . THR A 1 192 ? 8.508 -23.379 -9.678 1.00 41.19 192 THR A O 1
ATOM 1429 N N . GLU A 1 193 ? 9.160 -23.414 -7.525 1.00 46.78 193 GLU A N 1
ATOM 1430 C CA . GLU A 1 193 ? 7.938 -23.961 -6.954 1.00 46.78 193 GLU A CA 1
ATOM 1431 C C . GLU A 1 193 ? 6.795 -22.954 -7.158 1.00 46.78 193 GLU A C 1
ATOM 1433 O O . GLU A 1 193 ? 6.955 -21.753 -6.931 1.00 46.78 193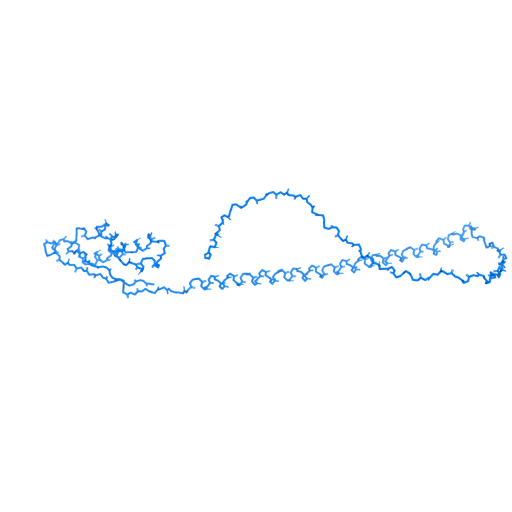 GLU A O 1
ATOM 1438 N N . GLY A 1 194 ? 5.635 -23.430 -7.613 1.00 36.75 194 GLY A N 1
ATOM 1439 C CA . GLY A 1 194 ? 4.520 -22.546 -7.945 1.00 36.75 194 GLY A CA 1
ATOM 1440 C C . GLY A 1 194 ? 3.239 -23.266 -8.346 1.00 36.75 194 GLY A C 1
ATOM 1441 O O . GLY A 1 194 ? 2.806 -23.155 -9.484 1.00 36.75 194 GLY A O 1
ATOM 1442 N N . GLY A 1 195 ? 2.683 -24.016 -7.391 1.00 39.28 195 GLY A N 1
ATOM 1443 C CA . GLY A 1 195 ? 1.261 -24.324 -7.169 1.00 39.28 195 GLY A CA 1
ATOM 1444 C C . GLY A 1 195 ? 0.259 -24.276 -8.332 1.00 39.28 195 GLY A C 1
ATOM 1445 O O . GLY A 1 195 ? -0.085 -23.221 -8.858 1.00 39.28 195 GLY A O 1
ATOM 1446 N N . ALA A 1 196 ? -0.330 -25.441 -8.601 1.00 41.31 196 ALA A N 1
ATOM 1447 C CA . ALA A 1 196 ? -1.545 -25.622 -9.383 1.00 41.31 196 ALA A CA 1
ATOM 1448 C C . ALA A 1 196 ? -2.750 -24.842 -8.813 1.00 41.31 196 ALA A C 1
ATOM 1450 O O . ALA A 1 196 ? -2.966 -24.819 -7.602 1.00 41.31 196 ALA A O 1
ATOM 1451 N N . CYS A 1 197 ? -3.595 -24.301 -9.697 1.00 39.81 197 CYS A N 1
ATOM 1452 C CA . CYS A 1 197 ? -4.987 -23.980 -9.386 1.00 39.81 197 CYS A CA 1
ATOM 1453 C C . CYS A 1 197 ? -5.892 -24.585 -10.469 1.00 39.81 197 CYS A C 1
ATOM 1455 O O . CYS A 1 197 ? -5.872 -24.181 -11.632 1.00 39.81 197 CYS A O 1
ATOM 1457 N N . GLU A 1 198 ? -6.623 -25.619 -10.058 1.00 39.50 198 GLU A N 1
ATOM 1458 C CA . GLU A 1 198 ? -7.619 -26.381 -10.804 1.00 39.50 198 GLU A CA 1
ATOM 1459 C C . GLU A 1 198 ? -8.907 -25.552 -10.940 1.00 39.50 198 GLU A C 1
ATOM 1461 O O . GLU A 1 198 ? -9.492 -25.131 -9.944 1.00 39.50 198 GLU A O 1
ATOM 1466 N N . VAL A 1 199 ? -9.372 -25.330 -12.172 1.00 43.97 199 VAL A N 1
ATOM 1467 C CA . VAL A 1 199 ? -10.703 -24.771 -12.452 1.00 43.97 199 VAL A CA 1
ATOM 1468 C C . VAL A 1 199 ? -11.587 -25.906 -12.958 1.00 43.97 199 VAL A C 1
ATOM 1470 O O . VAL A 1 199 ? -11.503 -26.297 -14.124 1.00 43.97 199 VAL A O 1
ATOM 1473 N N . ARG A 1 200 ? -12.438 -26.442 -12.075 1.00 43.56 200 ARG A N 1
ATOM 1474 C CA . ARG A 1 200 ? -13.590 -27.266 -12.464 1.00 43.56 200 ARG A CA 1
ATOM 1475 C C . ARG A 1 200 ? -14.768 -26.377 -12.849 1.00 43.56 200 ARG A C 1
ATOM 1477 O O . ARG A 1 200 ? -15.057 -25.393 -12.172 1.00 43.56 200 ARG A O 1
ATOM 1484 N N . ARG A 1 201 ? -15.405 -26.760 -13.955 1.00 44.38 201 ARG A N 1
ATOM 1485 C CA . ARG A 1 201 ? -16.770 -26.383 -14.334 1.00 44.38 201 ARG A CA 1
ATOM 1486 C C . ARG A 1 201 ? -17.778 -27.221 -13.560 1.00 44.38 201 ARG A C 1
ATOM 1488 O O . ARG A 1 201 ? -17.408 -28.361 -13.199 1.00 44.38 201 ARG A O 1
#

Sequence (201 aa):
KVRVRVTVRTNLSQLVGGATESTVIARVGQGIVSAIGSCNSYRDALADPMVITREVLAKGLDSQTAFAMVSIDIADIDVGVNIGANLQIAQAKADVRIAVAHAEKRRAMAVAREQEMVALTRENEAAVVRAEADVPSAIATAFRRGQLRVRHHPRRIQTVGQSSLSDAGSRTGKLRLPSVSSGSNTTDAWETEGGACEVRR

Radius of gyration: 46.7 Å; Cα contacts (8 Å, |Δi|>4): 103; chains: 1; bounding box: 87×35×131 Å

Foldseek 3Di:
DWDKDWDKDFAPVLAPPFDDPVQLCVLLVVLLVVQCVVDPDVVVCVVDVVSSVVSSVVVVSCPRHRIDTDDMGTDDDDPDDPVVVVVVVVVVVVVVVVVVVVVVVVVVVVVVVVVVVVVVVVVVVVVVVVVVVVVVVVVVVCVVVVVDDPDPDPPPPDPPDDDDDDDDPDDPDDPDDDDDDPDDDDDDDDDDDDDDDDDDD

Mean predicted aligned error: 17.63 Å

Secondary structure (DSSP, 8-state):
-EEEEEEEEE-GGGSSSSBPHHHHHHHHHHHHHHHHHTSSSHHHHHH-HHHHHHHHHHTTTTTTBSEEEEEEEEEEE---S-HHHHHHHHHHHHHHHHHHHHHHHHHHHHHHHHHHHHHHHHHHHHHHHHHHHHHHHHHHHHHHTT------------------------------PPP----------------------

pLDDT: mean 76.95, std 19.81, range [33.31, 97.5]

Solvent-accessible surface area (backbone atoms only — not comparable to full-atom values): 12635 Å² total; per-residue (Å²): 87,79,43,71,45,74,44,71,44,78,40,76,90,36,54,78,91,33,51,53,71,72,57,44,52,52,44,45,52,51,38,47,55,51,43,45,66,71,39,96,42,68,66,57,50,66,74,42,50,62,59,44,43,52,53,34,58,72,68,47,58,44,65,82,38,20,42,43,81,74,49,59,45,82,71,47,70,50,75,70,81,62,60,68,62,54,50,52,51,51,50,53,53,51,54,52,50,53,53,51,53,53,53,49,53,50,51,52,52,51,54,51,51,50,52,52,52,52,52,52,50,52,52,50,51,53,51,51,52,52,57,56,55,47,50,62,53,51,50,53,49,34,54,76,71,65,70,70,70,87,75,86,71,82,83,77,80,73,80,77,73,92,74,79,94,81,87,83,80,84,80,87,73,77,83,74,74,85,76,81,78,83,82,84,85,79,90,78,89,78,90,73,92,76,79,90,81,88,84,83,131